Protein AF-0000000076159265 (afdb_homodimer)

Radius of gyration: 22.72 Å; Cα contacts (8 Å, |Δi|>4): 820; chains: 2; bounding box: 78×83×52 Å

Solvent-accessible surface area (backbone atoms only — not comparable to full-atom values): 17331 Å² total; per-residue (Å²): 134,84,81,80,78,80,80,78,78,75,74,75,69,71,69,61,50,42,9,41,39,41,49,12,67,54,35,61,79,67,68,76,58,60,79,39,69,57,27,73,78,16,51,20,64,39,81,76,31,31,78,56,69,85,74,93,74,53,47,40,44,50,53,55,35,73,41,70,37,29,34,28,39,20,19,63,50,68,34,88,92,36,54,22,32,36,38,40,28,36,26,42,73,90,50,94,56,65,80,36,75,36,78,44,76,50,82,63,68,59,55,64,32,68,49,73,48,69,38,63,36,51,65,80,56,73,70,41,66,30,26,44,31,36,35,39,37,30,55,45,82,92,68,74,34,64,59,47,21,26,29,28,25,48,29,32,36,89,135,84,80,79,80,82,81,81,77,78,76,74,70,70,73,62,49,44,10,40,36,43,49,13,68,54,36,60,78,66,70,77,59,60,80,40,69,56,27,72,76,16,52,20,64,39,80,74,33,31,77,56,68,84,75,92,75,53,47,41,43,50,54,53,36,75,41,69,38,28,35,26,39,20,19,63,50,69,35,88,94,36,55,24,33,36,38,39,28,36,25,42,74,91,51,93,56,64,80,37,76,35,78,44,76,50,83,63,67,58,54,63,33,69,48,72,48,68,37,65,36,52,66,80,55,73,70,43,68,29,26,43,32,37,35,40,37,29,54,47,82,93,67,77,34,66,59,46,21,25,29,27,26,47,29,32,37,89

pLDDT: mean 89.3, std 15.43, range [38.41, 98.69]

InterPro domains:
  IPR046530 Copper acquisition factor BIM1-like domain [PF20238] (17-157)

Structure (mmCIF, N/CA/C/O backbone):
data_AF-0000000076159265-model_v1
#
loop_
_entity.id
_entity.type
_entity.pdbx_description
1 polymer 'Copper acquisition factor BIM1-like domain-containing protein'
#
loop_
_atom_site.group_PDB
_atom_site.id
_atom_site.type_symbol
_atom_site.label_atom_id
_atom_site.label_alt_id
_atom_site.label_comp_id
_atom_site.label_asym_id
_atom_site.label_entity_id
_atom_site.label_seq_id
_atom_site.pdbx_PDB_ins_code
_atom_site.Cartn_x
_atom_site.Cartn_y
_atom_site.Cartn_z
_atom_site.occupancy
_atom_site.B_iso_or_equiv
_atom_site.auth_seq_id
_atom_site.auth_comp_id
_atom_site.auth_asym_id
_atom_site.auth_atom_id
_atom_site.pdbx_PDB_model_num
ATOM 1 N N . MET A 1 1 ? 53.125 20.672 34.438 1 41.03 1 MET A N 1
ATOM 2 C CA . MET A 1 1 ? 52.688 19.688 33.469 1 41.03 1 MET A CA 1
ATOM 3 C C . MET A 1 1 ? 51.25 19.922 33.062 1 41.03 1 MET A C 1
ATOM 5 O O . MET A 1 1 ? 50.344 19.922 33.906 1 41.03 1 MET A O 1
ATOM 9 N N . ASN A 1 2 ? 50.969 20.781 32 1 51.59 2 ASN A N 1
ATOM 10 C CA . ASN A 1 2 ? 49.688 21.125 31.406 1 51.59 2 ASN A CA 1
ATOM 11 C C . ASN A 1 2 ? 49.031 19.906 30.766 1 51.59 2 ASN A C 1
ATOM 13 O O . ASN A 1 2 ? 49.594 19.281 29.875 1 51.59 2 ASN A O 1
ATOM 17 N N . PHE A 1 3 ? 48.062 19.234 31.453 1 53.56 3 PHE A N 1
ATOM 18 C CA . PHE A 1 3 ? 47.25 18.109 31 1 53.56 3 PHE A CA 1
ATOM 19 C C . PHE A 1 3 ? 46.344 18.531 29.844 1 53.56 3 PHE A C 1
ATOM 21 O O . PHE A 1 3 ? 45.469 19.391 30.016 1 53.56 3 PHE A O 1
ATOM 28 N N . LEU A 1 4 ? 46.812 18.406 28.609 1 52.91 4 LEU A N 1
ATOM 29 C CA . LEU A 1 4 ? 45.969 18.562 27.406 1 52.91 4 LEU A CA 1
ATOM 30 C C . LEU A 1 4 ? 44.844 17.547 27.406 1 52.91 4 LEU A C 1
ATOM 32 O O . LEU A 1 4 ? 45.094 16.344 27.375 1 52.91 4 LEU A O 1
ATOM 36 N N . GLN A 1 5 ? 43.688 17.859 27.875 1 55.03 5 GLN A N 1
ATOM 37 C CA . GLN A 1 5 ? 42.469 17.047 27.797 1 55.03 5 GLN A CA 1
ATOM 38 C C . GLN A 1 5 ? 42 16.906 26.359 1 55.03 5 GLN A C 1
ATOM 40 O O . GLN A 1 5 ? 41.75 17.906 25.672 1 55.03 5 GLN A O 1
ATOM 45 N N . PHE A 1 6 ? 42.312 15.789 25.672 1 53.88 6 PHE A N 1
ATOM 46 C CA . PHE A 1 6 ? 41.781 15.453 24.359 1 53.88 6 PHE A CA 1
ATOM 47 C C . PHE A 1 6 ? 40.281 15.18 24.438 1 53.88 6 PHE A C 1
ATOM 49 O O . PHE A 1 6 ? 39.844 14.258 25.141 1 53.88 6 PHE A O 1
ATOM 56 N N . VAL A 1 7 ? 39.438 16.125 24.062 1 52.59 7 VAL A N 1
ATOM 57 C CA . VAL A 1 7 ? 38 15.914 23.938 1 52.59 7 VAL A CA 1
ATOM 58 C C . VAL A 1 7 ? 37.719 15.078 22.688 1 52.59 7 VAL A C 1
ATOM 60 O O . VAL A 1 7 ? 38 15.5 21.578 1 52.59 7 VAL A O 1
ATOM 63 N N . VAL A 1 8 ? 37.531 13.758 22.781 1 49.62 8 VAL A N 1
ATOM 64 C CA . VAL A 1 8 ? 37.062 12.906 21.703 1 49.62 8 VAL A CA 1
ATOM 65 C C . VAL A 1 8 ? 35.594 13.211 21.406 1 49.62 8 VAL A C 1
ATOM 67 O O . VAL A 1 8 ? 34.719 13.008 22.266 1 49.62 8 VAL A O 1
ATOM 70 N N . VAL A 1 9 ? 35.312 14.078 20.469 1 46.91 9 VAL A N 1
ATOM 71 C CA . VAL A 1 9 ? 33.969 14.281 19.969 1 46.91 9 VAL A CA 1
ATOM 72 C C . VAL A 1 9 ? 33.531 13.055 19.172 1 46.91 9 VAL A C 1
ATOM 74 O O . VAL A 1 9 ? 34.094 12.781 18.094 1 46.91 9 VAL A O 1
ATOM 77 N N . GLY A 1 10 ? 33.031 11.984 19.781 1 44.28 10 GLY A N 1
ATOM 78 C CA . GLY A 1 10 ? 32.406 10.906 19.047 1 44.28 10 GLY A CA 1
ATOM 79 C C . GLY A 1 10 ? 31.312 11.391 18.094 1 44.28 10 GLY A C 1
ATOM 80 O O . GLY A 1 10 ? 30.312 11.977 18.531 1 44.28 10 GLY A O 1
ATOM 81 N N . SER A 1 11 ? 31.656 11.633 16.875 1 42.41 11 SER A N 1
ATOM 82 C CA . SER A 1 11 ? 30.641 11.906 15.859 1 42.41 11 SER A CA 1
ATOM 83 C C . SER A 1 11 ? 29.578 10.812 15.82 1 42.41 11 SER A C 1
ATOM 85 O O . SER A 1 11 ? 29.891 9.656 15.555 1 42.41 11 SER A O 1
ATOM 87 N N . LEU A 1 12 ? 28.625 10.891 16.641 1 43.09 12 LEU A N 1
ATOM 88 C CA . LEU A 1 12 ? 27.5 9.992 16.406 1 43.09 12 LEU A CA 1
ATOM 89 C C . LEU A 1 12 ? 27.047 10.062 14.961 1 43.09 12 LEU A C 1
ATOM 91 O O . LEU A 1 12 ? 26.375 11.023 14.562 1 43.09 12 LEU A O 1
ATOM 95 N N . VAL A 1 13 ? 27.828 9.438 14.117 1 41.06 13 VAL A N 1
ATOM 96 C CA . VAL A 1 13 ? 27.234 9.242 12.797 1 41.06 13 VAL A CA 1
ATOM 97 C C . VAL A 1 13 ? 25.844 8.648 12.938 1 41.06 13 VAL A C 1
ATOM 99 O O . VAL A 1 13 ? 25.672 7.535 13.445 1 41.06 13 VAL A O 1
ATOM 102 N N . ALA A 1 14 ? 24.891 9.5 13.141 1 44.22 14 ALA A N 1
ATOM 103 C CA . ALA A 1 14 ? 23.531 8.969 12.977 1 44.22 14 ALA A CA 1
ATOM 104 C C . ALA A 1 14 ? 23.422 8.141 11.703 1 44.22 14 ALA A C 1
ATOM 106 O O . ALA A 1 14 ? 23.531 8.664 10.594 1 44.22 14 ALA A O 1
ATOM 107 N N . ALA A 1 15 ? 23.906 6.797 11.719 1 43.62 15 ALA A N 1
ATOM 108 C CA . ALA A 1 15 ? 23.656 5.902 10.594 1 43.62 15 ALA A CA 1
ATOM 109 C C . ALA A 1 15 ? 22.281 6.145 9.984 1 43.62 15 ALA A C 1
ATOM 111 O O . ALA A 1 15 ? 21.266 5.859 10.617 1 43.62 15 ALA A O 1
ATOM 112 N N . CYS A 1 16 ? 22.203 7.18 9.109 1 45.78 16 CYS A N 1
ATOM 113 C CA . CYS A 1 16 ? 21.016 7.43 8.297 1 45.78 16 CYS A CA 1
ATOM 114 C C . CYS A 1 16 ? 20.609 6.18 7.527 1 45.78 16 CYS A C 1
ATOM 116 O O . CYS A 1 16 ? 21.234 5.824 6.531 1 45.78 16 CYS A O 1
ATOM 118 N N . SER A 1 17 ? 20.359 5.113 8.164 1 51.25 17 SER A N 1
ATOM 119 C CA . SER A 1 17 ? 19.875 3.924 7.461 1 51.25 17 SER A CA 1
ATOM 120 C C . SER A 1 17 ? 18.688 4.25 6.566 1 51.25 17 SER A C 1
ATOM 122 O O . SER A 1 17 ? 17.734 4.906 7.004 1 51.25 17 SER A O 1
ATOM 124 N N . ALA A 1 18 ? 18.953 4.34 5.191 1 56.97 18 ALA A N 1
ATOM 125 C CA . ALA A 1 18 ? 17.844 4.4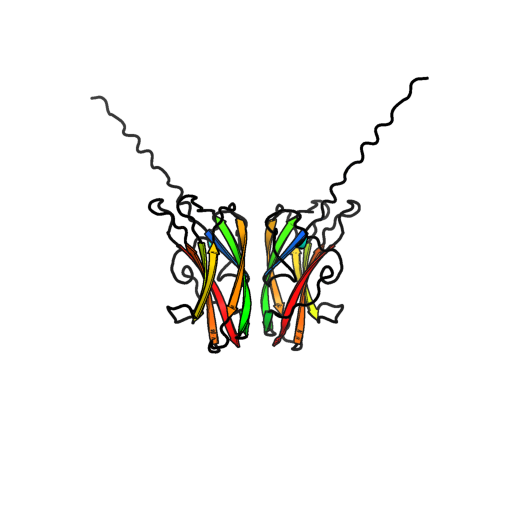34 4.246 1 56.97 18 ALA A CA 1
ATOM 126 C C . ALA A 1 18 ? 16.828 3.326 4.492 1 56.97 18 ALA A C 1
ATOM 128 O O . ALA A 1 18 ? 17.188 2.189 4.793 1 56.97 18 ALA A O 1
ATOM 129 N N . HIS A 1 19 ? 15.453 3.609 4.656 1 89.12 19 HIS A N 1
ATOM 130 C CA . HIS A 1 19 ? 14.484 2.607 5.074 1 89.12 19 HIS A CA 1
ATOM 131 C C . HIS A 1 19 ? 13.352 2.475 4.055 1 89.12 19 HIS A C 1
ATOM 133 O O . HIS A 1 19 ? 12.922 3.471 3.471 1 89.12 19 HIS A O 1
ATOM 139 N N . LEU A 1 20 ? 13.234 1.334 3.652 1 96.5 20 LEU A N 1
ATOM 140 C CA . LEU A 1 20 ? 12.219 0.9 2.691 1 96.5 20 LEU A CA 1
ATOM 141 C C . LEU A 1 20 ? 11.094 0.147 3.391 1 96.5 20 LEU A C 1
ATOM 143 O O . LEU A 1 20 ? 11.344 -0.799 4.141 1 96.5 20 LEU A O 1
ATOM 147 N N . CYS A 1 21 ? 9.875 0.564 3.078 1 98.12 21 CYS A N 1
ATOM 148 C CA . CYS A 1 21 ? 8.719 -0.234 3.449 1 98.12 21 CYS A CA 1
ATOM 149 C C . CYS A 1 21 ? 7.941 -0.674 2.213 1 98.12 21 CYS A C 1
ATOM 151 O O . CYS A 1 21 ? 7.793 0.094 1.26 1 98.12 21 CYS A O 1
ATOM 153 N N . LEU A 1 22 ? 7.496 -1.901 2.227 1 98.62 22 LEU A N 1
ATOM 154 C CA . LEU A 1 22 ? 6.645 -2.441 1.173 1 98.62 22 LEU A CA 1
ATOM 155 C C . LEU A 1 22 ? 5.18 -2.43 1.598 1 98.62 22 LEU A C 1
ATOM 157 O O . LEU A 1 22 ? 4.789 -3.162 2.51 1 98.62 22 LEU A O 1
ATOM 161 N N . LEU A 1 23 ? 4.398 -1.624 0.95 1 98.44 23 LEU A N 1
ATOM 162 C CA . LEU A 1 23 ? 3.02 -1.386 1.368 1 98.44 23 LEU A CA 1
ATOM 163 C C . LEU A 1 23 ? 2.064 -2.34 0.66 1 98.44 23 LEU A C 1
ATOM 165 O O . LEU A 1 23 ? 1.077 -2.787 1.248 1 98.44 23 LEU A O 1
ATOM 169 N N . SER A 1 24 ? 2.291 -2.598 -0.64 1 97.62 24 SER A N 1
ATOM 170 C CA . SER A 1 24 ? 1.422 -3.465 -1.431 1 97.62 24 SER A CA 1
ATOM 171 C C . SER A 1 24 ? 2.229 -4.312 -2.41 1 97.62 24 SER A C 1
ATOM 173 O O . SER A 1 24 ? 2.971 -3.775 -3.236 1 97.62 24 SER A O 1
ATOM 175 N N . PRO A 1 25 ? 2.047 -5.578 -2.451 1 97.31 25 PRO A N 1
ATOM 176 C CA . PRO A 1 25 ? 1.425 -6.289 -1.33 1 97.31 25 PRO A CA 1
ATOM 177 C C . PRO A 1 25 ? 2.162 -6.07 -0.011 1 97.31 25 PRO A C 1
ATOM 179 O O . PRO A 1 25 ? 3.307 -5.609 -0.009 1 97.31 25 PRO A O 1
ATOM 182 N N . PRO A 1 26 ? 1.573 -6.328 1.086 1 96.75 26 PRO A N 1
ATOM 183 C CA . PRO A 1 26 ? 2.166 -5.938 2.367 1 96.75 26 PRO A CA 1
ATOM 184 C C . PRO A 1 26 ? 3.416 -6.746 2.711 1 96.75 26 PRO A C 1
ATOM 186 O O . PRO A 1 26 ? 3.473 -7.949 2.436 1 96.75 26 PRO A O 1
ATOM 189 N N . GLN A 1 27 ? 4.367 -6.09 3.268 1 97.25 27 GLN A N 1
ATOM 190 C CA . GLN A 1 27 ? 5.648 -6.688 3.631 1 97.25 27 GLN A CA 1
ATOM 191 C C . GLN A 1 27 ? 5.469 -7.758 4.703 1 97.25 27 GLN A C 1
ATOM 193 O O . GLN A 1 27 ? 4.48 -7.75 5.441 1 97.25 27 GLN A O 1
ATOM 198 N N . ARG A 1 28 ? 6.508 -8.648 4.758 1 96.19 28 ARG A N 1
ATOM 199 C CA . ARG A 1 28 ? 6.629 -9.539 5.902 1 96.19 28 ARG A CA 1
ATOM 200 C C . ARG A 1 28 ? 6.832 -8.75 7.191 1 96.19 28 ARG A C 1
ATOM 202 O O . ARG A 1 28 ? 7.547 -7.746 7.207 1 96.19 28 ARG A O 1
ATOM 209 N N . GLY A 1 29 ? 6.238 -9.258 8.25 1 92.88 29 GLY A N 1
ATOM 210 C CA . GLY A 1 29 ? 6.383 -8.57 9.531 1 92.88 29 GLY A CA 1
ATOM 211 C C . GLY A 1 29 ? 5.371 -7.457 9.727 1 92.88 29 GLY A C 1
ATOM 212 O O . GLY A 1 29 ? 4.336 -7.426 9.055 1 92.88 29 GLY A O 1
ATOM 213 N N . THR A 1 30 ? 5.668 -6.527 10.617 1 90.56 30 THR A N 1
ATOM 214 C CA . THR A 1 30 ? 4.691 -5.531 11.047 1 90.56 30 THR A CA 1
ATOM 215 C C . THR A 1 30 ? 4.902 -4.215 10.297 1 90.56 30 THR A C 1
ATOM 217 O O . THR A 1 30 ? 5.98 -3.971 9.758 1 90.56 30 THR A O 1
ATOM 220 N N . MET A 1 31 ? 3.842 -3.459 10.203 1 89.38 31 MET A N 1
ATOM 221 C CA . MET A 1 31 ? 3.912 -2.102 9.672 1 89.38 31 MET A CA 1
ATOM 222 C C . MET A 1 31 ? 3.695 -1.072 10.773 1 89.38 31 MET A C 1
ATOM 224 O O . MET A 1 31 ? 3.428 0.097 10.492 1 89.38 31 MET A O 1
ATOM 228 N N . MET A 1 32 ? 3.768 -1.576 11.914 1 88.5 32 MET A N 1
ATOM 229 C CA . MET A 1 32 ? 3.646 -0.674 13.055 1 88.5 32 MET A CA 1
ATOM 230 C C . MET A 1 32 ? 4.738 0.392 13.023 1 88.5 32 MET A C 1
ATOM 232 O O . MET A 1 32 ? 5.906 0.082 12.797 1 88.5 32 MET A O 1
ATOM 236 N N . GLY A 1 33 ? 4.398 1.662 13.188 1 92.19 33 GLY A N 1
ATOM 237 C CA . GLY A 1 33 ? 5.352 2.758 13.266 1 92.19 33 GLY A CA 1
ATOM 238 C C . GLY A 1 33 ? 5.781 3.271 11.898 1 92.19 33 GLY A C 1
ATOM 239 O O . GLY A 1 33 ? 6.676 4.113 11.805 1 92.19 33 GLY A O 1
ATOM 240 N N . ILE A 1 34 ? 5.207 2.818 10.867 1 95.38 34 ILE A N 1
ATOM 241 C CA . ILE A 1 34 ? 5.664 3.064 9.508 1 95.38 34 ILE A CA 1
ATOM 242 C C . ILE A 1 34 ? 5.578 4.555 9.195 1 95.38 34 ILE A C 1
ATOM 244 O O . ILE A 1 34 ? 6.227 5.039 8.266 1 95.38 34 ILE A O 1
ATOM 248 N N . ASN A 1 35 ? 4.828 5.309 9.977 1 97.06 35 ASN A N 1
ATOM 249 C CA . ASN A 1 35 ? 4.617 6.727 9.719 1 97.06 35 ASN A CA 1
ATOM 250 C C . ASN A 1 35 ? 5.773 7.57 10.25 1 97.06 35 ASN A C 1
ATOM 252 O O . ASN A 1 35 ? 5.816 8.781 10.031 1 97.06 35 ASN A O 1
ATOM 256 N N . LYS A 1 36 ? 6.672 6.973 10.922 1 95.75 36 LYS A N 1
ATOM 257 C CA . LYS A 1 36 ? 7.879 7.637 11.398 1 95.75 36 LYS A CA 1
ATOM 258 C C . LYS A 1 36 ? 9.07 7.316 10.5 1 95.75 36 LYS A C 1
ATOM 260 O O . LYS A 1 36 ? 9.375 6.145 10.258 1 95.75 36 LYS A O 1
ATOM 265 N N . ALA A 1 37 ? 9.688 8.375 10.062 1 96.44 37 ALA A N 1
ATOM 266 C CA . ALA A 1 37 ? 10.922 8.141 9.32 1 96.44 37 ALA A CA 1
ATOM 267 C C . ALA A 1 37 ? 11.914 7.332 10.156 1 96.44 37 ALA A C 1
ATOM 269 O O . ALA A 1 37 ? 12.094 7.602 11.344 1 96.44 37 ALA A O 1
ATOM 270 N N . GLY A 1 38 ? 12.5 6.332 9.539 1 95.19 38 GLY A N 1
ATOM 271 C CA . GLY A 1 38 ? 13.469 5.508 10.25 1 95.19 38 GLY A CA 1
ATOM 272 C C . GLY A 1 38 ? 12.828 4.398 11.062 1 95.19 38 GLY A C 1
ATOM 273 O O . GLY A 1 38 ? 13.406 3.934 12.047 1 95.19 38 GLY A O 1
ATOM 274 N N . ALA A 1 39 ? 11.625 4.07 10.703 1 95.06 39 ALA A N 1
ATOM 275 C CA . ALA A 1 39 ? 10.945 2.977 11.391 1 95.06 39 ALA A CA 1
ATOM 276 C C . ALA A 1 39 ? 11.773 1.697 11.344 1 95.06 39 ALA A C 1
ATOM 278 O O . ALA A 1 39 ? 12.359 1.368 10.312 1 95.06 39 ALA A O 1
ATOM 279 N N . ASN A 1 40 ? 11.812 0.894 12.406 1 93.25 40 ASN A N 1
ATOM 280 C CA . ASN A 1 40 ? 12.648 -0.292 12.539 1 93.25 40 ASN A CA 1
ATOM 281 C C . ASN A 1 40 ? 12.32 -1.335 11.477 1 93.25 40 ASN A C 1
ATOM 283 O O . ASN A 1 40 ? 13.219 -1.913 10.859 1 93.25 40 ASN A O 1
ATOM 287 N N . ASP A 1 41 ? 11.109 -1.533 11.234 1 95.25 41 ASP A N 1
ATOM 288 C CA . ASP A 1 41 ? 10.68 -2.604 10.344 1 95.25 41 ASP A CA 1
ATOM 289 C C . ASP A 1 41 ? 10.898 -2.225 8.875 1 95.25 41 ASP A C 1
ATOM 291 O O . ASP A 1 41 ? 10.672 -3.037 7.98 1 95.25 41 ASP A O 1
ATOM 295 N N . CYS A 1 42 ? 11.461 -1.039 8.641 1 96.69 42 CYS A N 1
ATOM 296 C CA . CYS A 1 42 ? 11.727 -0.586 7.285 1 96.69 42 CYS A CA 1
ATOM 297 C C . CYS A 1 42 ? 13.227 -0.542 7.016 1 96.69 42 CYS A C 1
ATOM 299 O O . CYS A 1 42 ? 13.656 -0.263 5.891 1 96.69 42 CYS A O 1
ATOM 301 N N . GLY A 1 43 ? 14.055 -0.787 8.039 1 95.69 43 GLY A N 1
ATOM 302 C CA . GLY A 1 43 ? 15.5 -0.679 7.926 1 95.69 43 GLY A CA 1
ATOM 303 C C . GLY A 1 43 ? 16.203 -2.025 7.91 1 95.69 43 GLY A C 1
ATOM 304 O O . GLY A 1 43 ? 17.188 -2.229 8.625 1 95.69 43 GLY A O 1
ATOM 305 N N . LEU A 1 44 ? 15.695 -2.955 7.117 1 96.75 44 LEU A N 1
ATOM 306 C CA . LEU A 1 44 ? 16.234 -4.312 7.133 1 96.75 44 LEU A CA 1
ATOM 307 C C . LEU A 1 44 ? 17.359 -4.461 6.121 1 96.75 44 LEU A C 1
ATOM 309 O O . LEU A 1 44 ? 17.188 -4.133 4.941 1 96.75 44 LEU A O 1
ATOM 313 N N . THR A 1 45 ? 18.5 -5.145 6.535 1 96.31 45 THR A N 1
ATOM 314 C CA . THR A 1 45 ? 19.672 -5.102 5.672 1 96.31 45 THR A CA 1
ATOM 315 C C . THR A 1 45 ? 20.141 -6.508 5.305 1 96.31 45 THR A C 1
ATOM 317 O O . THR A 1 45 ? 21 -6.684 4.449 1 96.31 45 THR A O 1
ATOM 320 N N . ALA A 1 46 ? 19.516 -7.508 5.867 1 95.12 46 ALA A N 1
ATOM 321 C CA . ALA A 1 46 ? 19.953 -8.867 5.57 1 95.12 46 ALA A CA 1
ATOM 322 C C . ALA A 1 46 ? 19.234 -9.422 4.344 1 95.12 46 ALA A C 1
ATOM 324 O O . ALA A 1 46 ? 18.016 -9.594 4.352 1 95.12 46 ALA A O 1
ATOM 325 N N . SER A 1 47 ? 19.922 -9.75 3.354 1 93.81 47 SER A N 1
ATOM 326 C CA . SER A 1 47 ? 19.359 -10.375 2.162 1 93.81 47 SER A CA 1
ATOM 327 C C . SER A 1 47 ? 18.844 -11.781 2.461 1 93.81 47 SER A C 1
ATOM 329 O O . SER A 1 47 ? 19.438 -12.492 3.279 1 93.81 47 SER A O 1
ATOM 331 N N . PRO A 1 48 ? 17.828 -12.188 1.771 1 95.5 48 PRO A N 1
ATOM 332 C CA . PRO A 1 48 ? 17.047 -11.492 0.738 1 95.5 48 PRO A CA 1
ATOM 333 C C . PRO A 1 48 ? 15.867 -10.719 1.308 1 95.5 48 PRO A C 1
ATOM 335 O O . PRO A 1 48 ? 15.281 -9.883 0.615 1 95.5 48 PRO A O 1
ATOM 338 N N . CYS A 1 49 ? 15.5 -10.906 2.547 1 95.69 49 CYS A N 1
ATOM 339 C CA . CYS A 1 49 ? 14.227 -10.391 3.02 1 95.69 49 CYS A CA 1
ATOM 340 C C . CYS A 1 49 ? 14.375 -9.703 4.371 1 95.69 49 CYS A C 1
ATOM 342 O O . CYS A 1 49 ? 13.438 -9.68 5.172 1 95.69 49 CYS A O 1
ATOM 344 N N . GLY A 1 50 ? 15.57 -9.312 4.664 1 95.06 50 GLY A N 1
ATOM 345 C CA . GLY A 1 50 ? 15.781 -8.594 5.91 1 95.06 50 GLY A CA 1
ATOM 346 C C . GLY A 1 50 ? 15.797 -9.508 7.125 1 95.06 50 GLY A C 1
ATOM 347 O O . GLY A 1 50 ? 15.5 -9.07 8.242 1 95.06 50 GLY A O 1
ATOM 348 N N . GLY A 1 51 ? 16 -10.727 6.922 1 94.69 51 GLY A N 1
ATOM 349 C CA . GLY A 1 51 ? 15.984 -11.688 8.016 1 94.69 51 GLY A CA 1
ATOM 350 C C . GLY A 1 51 ? 14.594 -12.156 8.375 1 94.69 51 GLY A C 1
ATOM 351 O O . GLY A 1 51 ? 14.414 -12.898 9.344 1 94.69 51 GLY A O 1
ATOM 352 N N . ARG A 1 52 ? 13.625 -11.805 7.625 1 95.25 52 ARG A N 1
ATOM 353 C CA . ARG A 1 52 ? 12.25 -12.18 7.922 1 95.25 52 ARG A CA 1
ATOM 354 C C . ARG A 1 52 ? 11.891 -13.516 7.281 1 95.25 52 ARG A C 1
ATOM 356 O O . ARG A 1 52 ? 12.258 -13.773 6.129 1 95.25 52 ARG A O 1
ATOM 363 N N . MET A 1 53 ? 11.172 -14.242 7.992 1 93.19 53 MET A N 1
ATOM 364 C CA . MET A 1 53 ? 10.719 -15.539 7.492 1 93.19 53 MET A CA 1
ATOM 365 C C . MET A 1 53 ? 9.414 -15.391 6.707 1 93.19 53 MET A C 1
ATOM 367 O O . MET A 1 53 ? 8.68 -14.422 6.895 1 93.19 53 MET A O 1
ATOM 371 N N . ALA A 1 54 ? 9.234 -16.391 5.863 1 93 54 ALA A N 1
ATOM 372 C CA . ALA A 1 54 ? 7.984 -16.422 5.109 1 93 54 ALA A CA 1
ATOM 373 C C . ALA A 1 54 ? 6.785 -16.547 6.043 1 93 54 ALA A C 1
ATOM 375 O O . ALA A 1 54 ? 6.855 -17.25 7.059 1 93 54 ALA A O 1
ATOM 376 N N . GLY A 1 55 ? 5.715 -15.812 5.633 1 87.94 55 GLY A N 1
ATOM 377 C CA . GLY A 1 55 ? 4.473 -15.961 6.367 1 87.94 55 GLY A CA 1
ATOM 378 C C . GLY A 1 55 ? 3.592 -17.078 5.832 1 87.94 55 GLY A C 1
ATOM 379 O O . GLY A 1 55 ? 3.996 -17.812 4.934 1 87.94 55 GLY A O 1
ATOM 380 N N . MET A 1 56 ? 2.408 -17.125 6.441 1 82.75 56 MET A N 1
ATOM 381 C CA . MET A 1 56 ? 1.497 -18.219 6.098 1 82.75 56 MET A CA 1
ATOM 382 C C . MET A 1 56 ? 0.408 -17.734 5.145 1 82.75 56 MET A C 1
ATOM 384 O O . MET A 1 56 ? -0.381 -18.531 4.641 1 82.75 56 MET A O 1
ATOM 388 N N . ASN A 1 57 ? 0.388 -16.453 4.84 1 85 57 ASN A N 1
ATOM 389 C CA . ASN A 1 57 ? -0.691 -15.891 4.035 1 85 57 ASN A CA 1
ATOM 390 C C . ASN A 1 57 ? -0.155 -15.156 2.811 1 85 57 ASN A C 1
ATOM 392 O O . ASN A 1 57 ? -0.106 -13.922 2.797 1 85 57 ASN A O 1
ATOM 396 N N . PRO A 1 58 ? 0.169 -15.914 1.805 1 92.75 58 PRO A N 1
ATOM 397 C CA . PRO A 1 58 ? 0.667 -15.258 0.594 1 92.75 58 PRO A CA 1
ATOM 398 C C . PRO A 1 58 ? -0.434 -14.539 -0.183 1 92.75 58 PRO A C 1
ATOM 400 O O . PRO A 1 58 ? -1.612 -14.883 -0.047 1 92.75 58 PRO A O 1
ATOM 403 N N . THR A 1 59 ? -0.06 -13.602 -0.923 1 93.31 59 THR A N 1
ATOM 404 C CA . THR A 1 59 ? -0.954 -13.023 -1.921 1 93.31 59 THR A CA 1
ATOM 405 C C . THR A 1 59 ? -0.949 -13.859 -3.199 1 93.31 59 THR A C 1
ATOM 407 O O . THR A 1 59 ? 0.108 -14.305 -3.652 1 93.31 59 THR A O 1
ATOM 410 N N . TYR A 1 60 ? -2.078 -14.039 -3.822 1 93.62 60 TYR A N 1
ATOM 411 C CA . TYR A 1 60 ? -2.199 -14.875 -5.012 1 93.62 60 TYR A CA 1
ATOM 412 C C . TYR A 1 60 ? -2.227 -14.023 -6.277 1 93.62 60 TYR A C 1
ATOM 414 O O . TYR A 1 60 ? -2.881 -12.984 -6.316 1 93.62 60 TYR A O 1
ATOM 422 N N . PHE A 1 61 ? -1.503 -14.453 -7.238 1 94.38 61 PHE A N 1
ATOM 423 C CA . PHE A 1 61 ? -1.513 -13.836 -8.562 1 94.38 61 PHE A CA 1
ATOM 424 C C . PHE A 1 61 ? -1.569 -14.891 -9.656 1 94.38 61 PHE A C 1
ATOM 426 O O . PHE A 1 61 ? -1.168 -16.047 -9.438 1 94.38 61 PHE A O 1
ATOM 433 N N . LYS A 1 62 ? -2.051 -14.469 -10.758 1 92.81 62 LYS A N 1
ATOM 434 C CA . LYS A 1 62 ? -2.004 -15.32 -11.945 1 92.81 62 LYS A CA 1
ATOM 435 C C . LYS A 1 62 ? -0.747 -15.047 -12.766 1 92.81 62 LYS A C 1
ATOM 437 O O . LYS A 1 62 ? -0.268 -13.914 -12.82 1 92.81 62 LYS A O 1
ATOM 442 N N . THR A 1 63 ? -0.339 -16.156 -13.375 1 94.38 63 THR A N 1
ATOM 443 C CA . THR A 1 63 ? 0.728 -15.93 -14.344 1 94.38 63 THR A CA 1
ATOM 444 C C . THR A 1 63 ? 0.249 -15.031 -15.477 1 94.38 63 THR A C 1
ATOM 446 O O . THR A 1 63 ? -0.9 -15.133 -15.914 1 94.38 63 THR A O 1
ATOM 449 N N . GLY A 1 64 ? 1.139 -14.125 -15.883 1 94 64 GLY A N 1
ATOM 450 C CA . GLY A 1 64 ? 0.812 -13.242 -17 1 94 64 GLY A CA 1
ATOM 451 C C . GLY A 1 64 ? 0.14 -11.953 -16.562 1 94 64 GLY A C 1
ATOM 452 O O . GLY A 1 64 ? -0.117 -11.07 -17.375 1 94 64 GLY A O 1
ATOM 453 N N . GLU A 1 65 ? -0.06 -11.836 -15.289 1 93.06 65 GLU A N 1
ATOM 454 C CA . GLU A 1 65 ? -0.757 -10.641 -14.828 1 93.06 65 GLU A CA 1
ATOM 455 C C . GLU A 1 65 ? 0.229 -9.555 -14.406 1 93.06 65 GLU A C 1
ATOM 457 O O . GLU A 1 65 ? 1.392 -9.844 -14.109 1 93.06 65 GLU A O 1
ATOM 462 N N . ASN A 1 66 ? -0.276 -8.305 -14.375 1 93.12 66 ASN A N 1
ATOM 463 C CA . ASN A 1 66 ? 0.48 -7.191 -13.805 1 93.12 66 ASN A CA 1
ATOM 464 C C . ASN A 1 66 ? 0.196 -7.02 -12.32 1 93.12 66 ASN A C 1
ATOM 466 O O . ASN A 1 66 ? -0.961 -7.051 -11.898 1 93.12 66 ASN A O 1
ATOM 470 N N . VAL A 1 67 ? 1.215 -6.867 -11.656 1 94.25 67 VAL A N 1
ATOM 471 C CA . VAL A 1 67 ? 1.113 -6.629 -10.219 1 94.25 67 VAL A CA 1
ATOM 472 C C . VAL A 1 67 ? 1.551 -5.203 -9.898 1 94.25 67 VAL A C 1
ATOM 474 O O . VAL A 1 67 ? 2.645 -4.781 -10.281 1 94.25 67 VAL A O 1
ATOM 477 N N . THR A 1 68 ? 0.695 -4.477 -9.25 1 95.62 68 THR A N 1
ATOM 478 C CA . THR A 1 68 ? 1.089 -3.164 -8.742 1 95.62 68 THR A CA 1
ATOM 479 C C . THR A 1 68 ? 1.808 -3.293 -7.402 1 95.62 68 THR A C 1
ATOM 481 O O . THR A 1 68 ? 1.283 -3.9 -6.469 1 95.62 68 THR A O 1
ATOM 484 N N . VAL A 1 69 ? 2.977 -2.76 -7.352 1 97.69 69 VAL A N 1
ATOM 485 C CA . VAL A 1 69 ? 3.77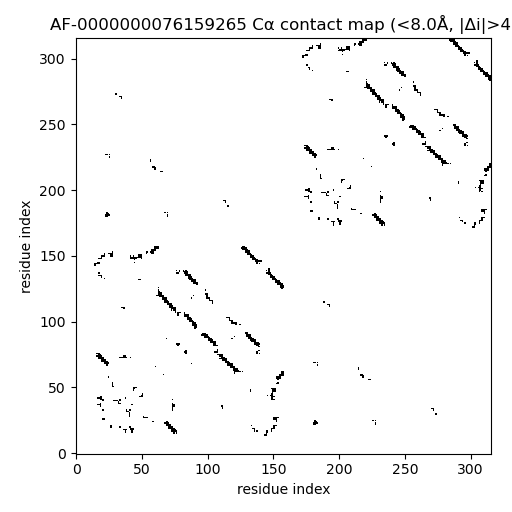9 -2.742 -6.133 1 97.69 69 VAL A CA 1
ATOM 486 C C . VAL A 1 69 ? 3.877 -1.316 -5.598 1 97.69 69 VAL A C 1
ATOM 488 O O . VAL A 1 69 ? 4.195 -0.387 -6.344 1 97.69 69 VAL A O 1
ATOM 491 N N . VAL A 1 70 ? 3.516 -1.131 -4.359 1 98.25 70 VAL A N 1
ATOM 492 C CA . VAL A 1 70 ? 3.531 0.175 -3.707 1 98.25 70 VAL A CA 1
ATOM 493 C C . VAL A 1 70 ? 4.559 0.176 -2.576 1 98.25 70 VAL A C 1
ATOM 495 O O . VAL A 1 70 ? 4.527 -0.691 -1.701 1 98.25 70 VAL A O 1
ATOM 498 N N . ILE A 1 71 ? 5.441 1.119 -2.592 1 98.38 71 ILE A N 1
ATOM 499 C CA . ILE A 1 71 ? 6.516 1.175 -1.605 1 98.38 71 ILE A CA 1
ATOM 500 C C . ILE A 1 71 ? 6.559 2.561 -0.965 1 98.38 71 ILE A C 1
ATOM 502 O O . ILE A 1 71 ? 6.047 3.529 -1.533 1 98.38 71 ILE A O 1
ATOM 506 N N . GLN A 1 72 ? 7.07 2.639 0.231 1 98.31 72 GLN A N 1
ATOM 507 C CA . GLN A 1 72 ? 7.387 3.898 0.896 1 98.31 72 GLN A CA 1
ATOM 508 C C . GLN A 1 72 ? 8.891 4.051 1.107 1 98.31 72 GLN A C 1
ATOM 510 O O . GLN A 1 72 ? 9.539 3.152 1.647 1 98.31 72 GLN A O 1
ATOM 515 N N . LYS A 1 73 ? 9.367 5.152 0.549 1 97.81 73 LYS A N 1
ATOM 516 C CA . LYS A 1 73 ? 10.695 5.582 0.984 1 97.81 73 LYS A CA 1
ATOM 517 C C . LYS A 1 73 ? 10.664 6.109 2.416 1 97.81 73 LYS A C 1
ATOM 519 O O . LYS A 1 73 ? 10.406 7.297 2.639 1 97.81 73 LYS A O 1
ATOM 524 N N . ASN A 1 74 ? 10.852 5.18 3.318 1 97.75 74 ASN A N 1
ATOM 525 C CA . ASN A 1 74 ? 10.617 5.52 4.719 1 97.75 74 ASN A CA 1
ATOM 526 C C . ASN A 1 74 ? 11.648 6.52 5.23 1 97.75 74 ASN A C 1
ATOM 528 O O . ASN A 1 74 ? 11.305 7.449 5.965 1 97.75 74 ASN A O 1
ATOM 532 N N . LEU A 1 75 ? 12.859 6.332 4.906 1 96.75 75 LEU A N 1
ATOM 533 C CA . LEU A 1 75 ? 13.914 7.297 5.199 1 96.75 75 LEU A CA 1
ATOM 534 C C . LEU A 1 75 ? 14.742 7.594 3.953 1 96.75 75 LEU A C 1
ATOM 536 O O . LEU A 1 75 ? 15.25 6.676 3.305 1 96.75 75 LEU A O 1
ATOM 540 N N . ASP A 1 76 ? 14.961 8.812 3.654 1 94.25 76 ASP A N 1
ATOM 541 C CA . ASP A 1 76 ? 15.602 9.266 2.426 1 94.25 76 ASP A CA 1
ATOM 542 C C . ASP A 1 76 ? 17.125 9.109 2.506 1 94.25 76 ASP A C 1
ATOM 544 O O . ASP A 1 76 ? 17.75 9.562 3.465 1 94.25 76 ASP A O 1
ATOM 548 N N . HIS A 1 77 ? 17.625 8.539 1.481 1 93.25 77 HIS A N 1
ATOM 549 C CA . HIS A 1 77 ? 19.078 8.438 1.313 1 93.25 77 HIS A CA 1
ATOM 550 C C . HIS A 1 77 ? 19.5 8.945 -0.06 1 93.25 77 HIS A C 1
ATOM 552 O O . HIS A 1 77 ? 20.562 8.555 -0.566 1 93.25 77 HIS A O 1
ATOM 558 N N . TYR A 1 78 ? 18.75 9.719 -0.578 1 94.62 78 TYR A N 1
ATOM 559 C CA . TYR A 1 78 ? 19 10.25 -1.91 1 94.62 78 TYR A CA 1
ATOM 560 C C . TYR A 1 78 ? 20.297 11.062 -1.933 1 94.62 78 TYR A C 1
ATOM 562 O O . TYR A 1 78 ? 20.578 11.828 -1.006 1 94.62 78 TYR A O 1
ATOM 570 N N . SER A 1 79 ? 21.031 10.805 -2.986 1 92.62 79 SER A N 1
ATOM 571 C CA . SER A 1 79 ? 22.188 11.602 -3.35 1 92.62 79 SER A CA 1
ATOM 572 C C . SER A 1 79 ? 22.141 12.039 -4.809 1 92.62 79 SER A C 1
ATOM 574 O O . SER A 1 79 ? 22.031 11.203 -5.711 1 92.62 79 SER A O 1
ATOM 576 N N . LYS A 1 80 ? 22.25 13.328 -5.02 1 93.75 80 LYS A N 1
ATOM 577 C CA . LYS A 1 80 ? 22.141 13.867 -6.375 1 93.75 80 LYS A CA 1
ATOM 578 C C . LYS A 1 80 ? 23.234 13.305 -7.277 1 93.75 80 LYS A C 1
ATOM 580 O O . LYS A 1 80 ? 22.969 12.883 -8.406 1 93.75 80 LYS A O 1
ATOM 585 N N . PRO A 1 81 ? 24.453 13.234 -6.828 1 94.69 81 PRO A N 1
ATOM 586 C CA . PRO A 1 81 ? 25.516 12.734 -7.699 1 94.69 81 PRO A CA 1
ATOM 587 C C . PRO A 1 81 ? 25.375 11.258 -8.039 1 94.69 81 PRO A C 1
ATOM 589 O O . PRO A 1 81 ? 25.828 10.812 -9.094 1 94.69 81 PRO A O 1
ATOM 592 N N . THR A 1 82 ? 24.781 10.469 -7.168 1 95.31 82 THR A N 1
ATOM 593 C CA . THR A 1 82 ? 24.641 9.023 -7.352 1 95.31 82 THR A CA 1
ATOM 594 C C . THR A 1 82 ? 23.25 8.555 -6.938 1 95.31 82 THR A C 1
ATOM 596 O O . THR A 1 82 ? 23.094 7.852 -5.938 1 95.31 82 THR A O 1
ATOM 599 N N . PRO A 1 83 ? 22.266 8.875 -7.723 1 96.19 83 PRO A N 1
ATOM 600 C CA . PRO A 1 83 ? 20.906 8.5 -7.34 1 96.19 83 PRO A CA 1
ATOM 601 C C . PRO A 1 83 ? 20.719 6.992 -7.195 1 96.19 83 PRO A C 1
ATOM 603 O O . PRO A 1 83 ? 21.234 6.227 -8.016 1 96.19 83 PRO A O 1
ATOM 606 N N . GLY A 1 84 ? 20.078 6.633 -6.133 1 97.19 84 GLY A N 1
ATOM 607 C CA . GLY A 1 84 ? 19.734 5.234 -5.93 1 97.19 84 GLY A CA 1
ATOM 608 C C . GLY A 1 84 ? 18.516 4.797 -6.73 1 97.19 84 GLY A C 1
ATOM 609 O O . GLY A 1 84 ? 18.094 5.496 -7.652 1 97.19 84 GLY A O 1
ATOM 610 N N . ASN A 1 85 ? 18.031 3.607 -6.387 1 98.19 85 ASN A N 1
ATOM 611 C CA . ASN A 1 85 ? 16.844 3.057 -7.031 1 98.19 85 ASN A CA 1
ATOM 612 C C . ASN A 1 85 ? 16.188 1.971 -6.18 1 98.19 85 ASN A C 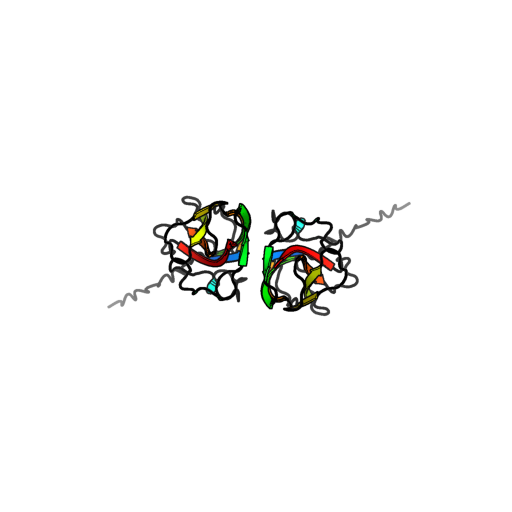1
ATOM 614 O O . ASN A 1 85 ? 16.797 1.485 -5.219 1 98.19 85 ASN A O 1
ATOM 618 N N . PHE A 1 86 ? 14.977 1.667 -6.52 1 98.44 86 PHE A N 1
ATOM 619 C CA . PHE A 1 86 ? 14.25 0.519 -5.988 1 98.44 86 PHE A CA 1
ATOM 620 C C . PHE A 1 86 ? 14.094 -0.563 -7.047 1 98.44 86 PHE A C 1
ATOM 622 O O . PHE A 1 86 ? 13.625 -0.292 -8.156 1 98.44 86 PHE A O 1
ATOM 629 N N . LYS A 1 87 ? 14.484 -1.717 -6.68 1 98.44 87 LYS A N 1
ATOM 630 C CA . LYS A 1 87 ? 14.273 -2.863 -7.559 1 98.44 87 LYS A CA 1
ATOM 631 C C . LYS A 1 87 ? 13.195 -3.791 -7 1 98.44 87 LYS A C 1
ATOM 633 O O . LYS A 1 87 ? 13.211 -4.117 -5.812 1 98.44 87 LYS A O 1
ATOM 638 N N . VAL A 1 88 ? 12.312 -4.129 -7.855 1 98.69 88 VAL A N 1
ATOM 639 C CA . VAL A 1 88 ? 11.281 -5.105 -7.539 1 98.69 88 VAL A CA 1
ATOM 640 C C . VAL A 1 88 ? 11.562 -6.414 -8.273 1 98.69 88 VAL A C 1
ATOM 642 O O . VAL A 1 88 ? 11.625 -6.445 -9.5 1 98.69 88 VAL A O 1
ATOM 645 N N . ASN A 1 89 ? 11.711 -7.469 -7.477 1 98.38 89 ASN A N 1
ATOM 646 C CA . ASN A 1 89 ? 12.078 -8.758 -8.047 1 98.38 89 ASN A CA 1
ATOM 647 C C . ASN A 1 89 ? 11.039 -9.828 -7.727 1 98.38 89 ASN A C 1
ATOM 649 O O . ASN A 1 89 ? 10.594 -9.945 -6.582 1 98.38 89 ASN A O 1
ATOM 653 N N . LEU A 1 90 ? 10.633 -10.508 -8.734 1 98.19 90 LEU A N 1
ATOM 654 C CA . LEU A 1 90 ? 9.93 -11.766 -8.508 1 98.19 90 LEU A CA 1
ATOM 655 C C . LEU A 1 90 ? 10.906 -12.93 -8.43 1 98.19 90 LEU A C 1
ATOM 657 O O . LEU A 1 90 ? 11.68 -13.156 -9.359 1 98.19 90 LEU A O 1
ATOM 661 N N . MET A 1 91 ? 10.797 -13.656 -7.309 1 96.5 91 MET A N 1
ATOM 662 C CA . MET A 1 91 ? 11.742 -14.75 -7.102 1 96.5 91 MET A CA 1
ATOM 663 C C . MET A 1 91 ? 11.039 -15.977 -6.52 1 96.5 91 MET A C 1
ATOM 665 O O . MET A 1 91 ? 10.148 -15.844 -5.68 1 96.5 91 MET A O 1
ATOM 669 N N . MET A 1 92 ? 11.594 -17.125 -6.988 1 92.62 92 MET A N 1
ATOM 670 C CA . MET A 1 92 ? 11.203 -18.312 -6.246 1 92.62 92 MET A CA 1
ATOM 671 C C . MET A 1 92 ? 11.836 -18.328 -4.859 1 92.62 92 MET A C 1
ATOM 673 O O . MET A 1 92 ? 12.992 -17.922 -4.695 1 92.62 92 MET A O 1
ATOM 677 N N . ASP A 1 93 ? 11.055 -18.734 -3.855 1 77.56 93 ASP A N 1
ATOM 678 C CA . ASP A 1 93 ? 11.477 -18.656 -2.459 1 77.56 93 ASP A CA 1
ATOM 679 C C . ASP A 1 93 ? 12.828 -19.328 -2.256 1 77.56 93 ASP A C 1
ATOM 681 O O . ASP A 1 93 ? 13.648 -18.859 -1.458 1 77.56 93 ASP A O 1
ATOM 685 N N . ASN A 1 94 ? 13.188 -20.297 -2.986 1 78.62 94 ASN A N 1
ATOM 686 C CA . ASN A 1 94 ? 14.438 -21.031 -2.822 1 78.62 94 ASN A CA 1
ATOM 687 C C . ASN A 1 94 ? 15.438 -20.688 -3.922 1 78.62 94 ASN A C 1
ATOM 689 O O . ASN A 1 94 ? 16.438 -21.391 -4.094 1 78.62 94 ASN A O 1
ATOM 693 N N . ALA A 1 95 ? 15.156 -19.547 -4.613 1 81.38 95 ALA A N 1
ATOM 694 C CA . ALA A 1 95 ? 16.031 -19.219 -5.738 1 81.38 95 ALA A CA 1
ATOM 695 C C . ALA A 1 95 ? 16.859 -17.969 -5.43 1 81.38 95 ALA A C 1
ATOM 697 O O . ALA A 1 95 ? 16.484 -17.156 -4.582 1 81.38 95 ALA A O 1
ATOM 698 N N . SER A 1 96 ? 17.953 -17.938 -6.168 1 85.62 96 SER A N 1
ATOM 699 C CA . SER A 1 96 ? 18.844 -16.781 -6.012 1 85.62 96 SER A CA 1
ATOM 700 C C . SER A 1 96 ? 18.656 -15.797 -7.156 1 85.62 96 SER A C 1
ATOM 702 O O . SER A 1 96 ? 19.188 -14.68 -7.102 1 85.62 96 SER A O 1
ATOM 704 N N . THR A 1 97 ? 17.938 -16.234 -8.148 1 91.25 97 THR A N 1
ATOM 705 C CA . THR A 1 97 ? 17.781 -15.383 -9.32 1 91.25 97 THR A CA 1
ATOM 706 C C . THR A 1 97 ? 16.328 -14.938 -9.461 1 91.25 97 THR A C 1
ATOM 708 O O . 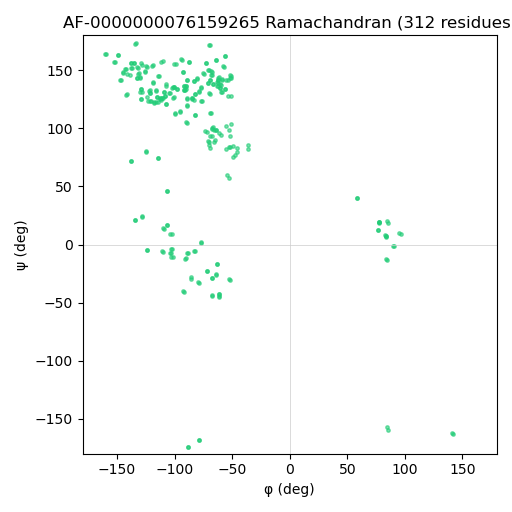THR A 1 97 ? 15.398 -15.727 -9.258 1 91.25 97 THR A O 1
ATOM 711 N N . ALA A 1 98 ? 16.25 -13.758 -9.922 1 94.75 98 ALA A N 1
ATOM 712 C CA . ALA A 1 98 ? 14.914 -13.219 -10.148 1 94.75 98 ALA A CA 1
ATOM 713 C C . ALA A 1 98 ? 14.336 -13.734 -11.469 1 94.75 98 ALA A C 1
ATOM 715 O O . ALA A 1 98 ? 15.055 -13.859 -12.461 1 94.75 98 ALA A O 1
ATOM 716 N N . THR A 1 99 ? 13.055 -13.992 -11.461 1 94.5 99 THR A N 1
ATOM 717 C CA . THR A 1 99 ? 12.289 -14.391 -12.641 1 94.5 99 THR A CA 1
ATOM 718 C C . THR A 1 99 ? 11.812 -13.164 -13.414 1 94.5 99 THR A C 1
ATOM 720 O O . THR A 1 99 ? 11.594 -13.234 -14.625 1 94.5 99 THR A O 1
ATOM 723 N N . ALA A 1 100 ? 11.586 -12.086 -12.82 1 95.81 100 ALA A N 1
ATOM 724 C CA . ALA A 1 100 ? 11.219 -10.789 -13.383 1 95.81 100 ALA A CA 1
ATOM 725 C C . ALA A 1 100 ? 11.695 -9.648 -12.492 1 95.81 100 ALA A C 1
ATOM 727 O O . ALA A 1 100 ? 11.883 -9.828 -11.281 1 95.81 100 ALA A O 1
ATOM 728 N N . THR A 1 101 ? 11.844 -8.453 -13.141 1 97.56 101 THR A N 1
ATOM 729 C CA . THR A 1 101 ? 12.312 -7.293 -12.398 1 97.56 101 THR A CA 1
ATOM 730 C C . THR A 1 101 ? 11.688 -6.012 -12.938 1 97.56 101 THR A C 1
ATOM 732 O O . THR A 1 101 ? 11.477 -5.879 -14.148 1 97.56 101 THR A O 1
ATOM 735 N N . ALA A 1 102 ? 11.352 -5.098 -12.07 1 98.38 102 ALA A N 1
ATOM 736 C CA . ALA A 1 102 ? 11.039 -3.703 -12.367 1 98.38 102 ALA A CA 1
ATOM 737 C C . ALA A 1 102 ? 11.906 -2.756 -11.547 1 98.38 102 ALA A C 1
ATOM 739 O O . ALA A 1 102 ? 12.414 -3.127 -10.484 1 98.38 102 ALA A O 1
ATOM 740 N N . THR A 1 103 ? 12.141 -1.531 -12.062 1 98.31 103 THR A N 1
ATOM 741 C CA . THR A 1 103 ? 13 -0.562 -11.391 1 98.31 103 THR A CA 1
ATOM 742 C C . THR A 1 103 ? 12.297 0.787 -11.266 1 98.31 103 THR A C 1
ATOM 744 O O . THR A 1 103 ? 11.633 1.241 -12.203 1 98.31 103 THR A O 1
ATOM 747 N N . ILE A 1 104 ? 12.367 1.367 -10.086 1 97.62 104 ILE A N 1
ATOM 748 C CA . ILE A 1 104 ? 11.969 2.746 -9.828 1 97.62 104 ILE A CA 1
ATOM 749 C C . ILE A 1 104 ? 13.195 3.584 -9.477 1 97.62 104 ILE A C 1
ATOM 751 O O . ILE A 1 104 ? 13.938 3.246 -8.555 1 97.62 104 ILE A O 1
ATOM 755 N N . MET A 1 105 ? 13.375 4.645 -10.195 1 97.62 105 MET A N 1
ATOM 756 C CA . MET A 1 105 ? 14.484 5.52 -9.836 1 97.62 105 MET A CA 1
ATOM 757 C C . MET A 1 105 ? 14.141 6.367 -8.617 1 97.62 105 MET A C 1
ATOM 759 O O . MET A 1 105 ? 13.023 6.863 -8.5 1 97.62 105 MET A O 1
ATOM 763 N N . ASP A 1 106 ? 15.055 6.469 -7.684 1 97 106 ASP A N 1
ATOM 764 C CA . ASP A 1 106 ? 14.945 7.465 -6.621 1 97 106 ASP A CA 1
ATOM 765 C C . ASP A 1 106 ? 15.125 8.875 -7.172 1 97 106 ASP A C 1
ATOM 767 O O . ASP A 1 106 ? 16.219 9.258 -7.578 1 97 106 ASP A O 1
ATOM 771 N N . MET A 1 107 ? 14.062 9.641 -7.129 1 94.88 107 MET A N 1
ATOM 772 C CA . MET A 1 107 ? 14.094 10.961 -7.758 1 94.88 107 MET A CA 1
ATOM 773 C C . MET A 1 107 ? 14.258 12.055 -6.719 1 94.88 107 MET A C 1
ATOM 775 O O . MET A 1 107 ? 14 13.227 -6.996 1 94.88 107 MET A O 1
ATOM 779 N N . GLY A 1 108 ? 14.523 11.68 -5.512 1 95.69 108 GLY A N 1
ATOM 780 C CA . GLY A 1 108 ? 14.883 12.656 -4.492 1 95.69 108 GLY A CA 1
ATOM 781 C C . GLY A 1 108 ? 13.695 13.109 -3.656 1 95.69 108 GLY A C 1
ATOM 782 O O . GLY A 1 108 ? 13.789 14.086 -2.918 1 95.69 108 GLY A O 1
ATOM 783 N N . GLU A 1 109 ? 12.562 12.445 -3.812 1 96.19 109 GLU A N 1
ATOM 784 C CA . GLU A 1 109 ? 11.43 12.773 -2.945 1 96.19 109 GLU A CA 1
ATOM 785 C C . GLU A 1 109 ? 11.797 12.602 -1.474 1 96.19 109 GLU A C 1
ATOM 787 O O . GLU A 1 109 ? 12.672 11.805 -1.136 1 96.19 109 GLU A O 1
ATOM 792 N N . PRO A 1 110 ? 11.148 13.328 -0.569 1 96.38 110 PRO A N 1
ATOM 793 C CA . PRO A 1 110 ? 11.5 13.25 0.851 1 96.38 110 PRO A CA 1
ATOM 794 C C . PRO A 1 110 ? 11.117 11.914 1.479 1 96.38 110 PRO A C 1
ATOM 796 O O . PRO A 1 110 ? 10.422 11.109 0.849 1 96.38 110 PRO A O 1
ATOM 799 N N . SER A 1 111 ? 11.594 11.75 2.725 1 97.44 111 SER A N 1
ATOM 800 C CA . SER A 1 111 ? 11.164 10.609 3.523 1 97.44 111 SER A CA 1
ATOM 801 C C . SER A 1 111 ? 9.648 10.492 3.564 1 97.44 111 SER A C 1
ATOM 803 O O . SER A 1 111 ? 8.945 11.5 3.506 1 97.44 111 SER A O 1
ATOM 805 N N . LEU A 1 112 ? 9.211 9.203 3.59 1 97.81 112 LEU A N 1
ATOM 806 C CA . LEU A 1 112 ? 7.812 8.805 3.754 1 97.81 112 LEU A CA 1
ATOM 807 C C . LEU A 1 112 ? 7.039 9 2.455 1 97.81 112 LEU A C 1
ATOM 809 O O . LEU A 1 112 ? 5.809 8.906 2.443 1 97.81 112 LEU A O 1
ATOM 813 N N . SER A 1 113 ? 7.773 9.234 1.349 1 97.38 113 SER A N 1
ATOM 814 C CA . SER A 1 113 ? 7.125 9.297 0.043 1 97.38 113 SER A CA 1
ATOM 815 C C . SER A 1 113 ? 6.746 7.906 -0.455 1 97.38 113 SER A C 1
ATOM 817 O O . SER A 1 113 ? 7.48 6.941 -0.233 1 97.38 113 SER A O 1
ATOM 819 N N . ILE A 1 114 ? 5.668 7.914 -1.171 1 97.94 114 ILE A N 1
ATOM 820 C CA . ILE A 1 114 ? 5.164 6.668 -1.738 1 97.94 114 ILE A CA 1
ATOM 821 C C . ILE A 1 114 ? 5.527 6.59 -3.221 1 97.94 114 ILE A C 1
ATOM 823 O O . ILE A 1 114 ? 5.418 7.582 -3.943 1 97.94 114 ILE A O 1
ATOM 827 N N . TYR A 1 115 ? 6 5.449 -3.645 1 97.5 115 TYR A N 1
ATOM 828 C CA . TYR A 1 115 ? 6.246 5.078 -5.035 1 97.5 115 TYR A CA 1
ATOM 829 C C . TYR A 1 115 ? 5.402 3.877 -5.438 1 97.5 115 TYR A C 1
ATOM 831 O O . TYR A 1 115 ? 5 3.08 -4.586 1 97.5 115 TYR A O 1
ATOM 839 N N . SER A 1 116 ? 5.145 3.811 -6.734 1 96.75 116 SER A N 1
ATOM 840 C CA . SER A 1 116 ? 4.488 2.611 -7.246 1 96.75 116 SER A CA 1
ATOM 841 C C . SER A 1 116 ? 5.027 2.23 -8.617 1 96.75 116 SER A C 1
ATOM 843 O O . SER A 1 116 ? 5.551 3.08 -9.344 1 96.75 116 SER A O 1
ATOM 845 N N . THR A 1 117 ? 4.988 1.044 -8.898 1 96.69 117 THR A N 1
ATOM 846 C CA . THR A 1 117 ? 5.324 0.502 -10.211 1 96.69 117 THR A CA 1
ATOM 847 C C . THR A 1 117 ? 4.512 -0.758 -10.5 1 96.69 117 THR A C 1
ATOM 849 O O . THR A 1 117 ? 3.854 -1.297 -9.609 1 96.69 117 THR A O 1
ATOM 852 N N . SER A 1 118 ? 4.504 -1.098 -11.773 1 95.25 118 SER A N 1
ATOM 853 C CA . SER A 1 118 ? 3.92 -2.375 -12.18 1 95.25 118 SER A CA 1
ATOM 854 C C . SER A 1 118 ? 5 -3.365 -12.594 1 95.25 118 SER A C 1
ATOM 856 O O . SER A 1 118 ? 5.977 -2.99 -13.25 1 95.25 118 SER A O 1
ATOM 858 N N . MET A 1 119 ? 4.797 -4.562 -12.125 1 96.69 119 MET A N 1
ATOM 859 C CA . MET A 1 119 ? 5.641 -5.652 -12.602 1 96.69 119 MET A CA 1
ATOM 860 C C . MET A 1 119 ? 4.801 -6.75 -13.242 1 96.69 119 MET A C 1
ATOM 862 O O . MET A 1 119 ? 3.83 -7.223 -12.648 1 96.69 119 MET A O 1
ATOM 866 N N . MET A 1 120 ? 5.227 -7.164 -14.367 1 96.12 120 MET A N 1
ATOM 867 C CA . MET A 1 120 ? 4.543 -8.258 -15.047 1 96.12 120 MET A CA 1
ATOM 868 C C . MET A 1 120 ? 5.039 -9.609 -14.547 1 96.12 120 MET A C 1
ATOM 870 O O . MET A 1 120 ? 6.238 -9.883 -14.578 1 96.12 120 MET A O 1
ATOM 874 N N . ILE A 1 121 ? 4.07 -10.414 -14.117 1 96.44 121 ILE A N 1
ATOM 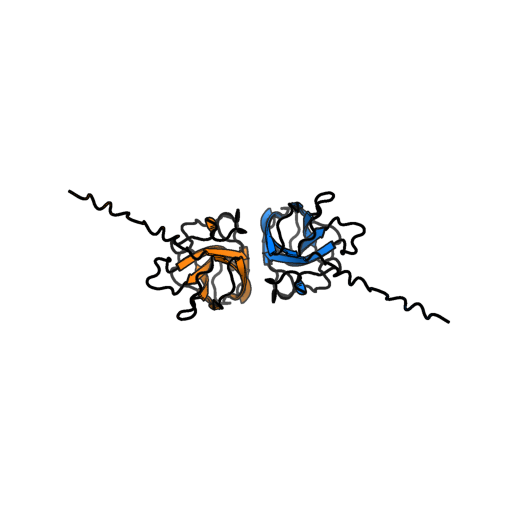875 C CA . ILE A 1 121 ? 4.406 -11.805 -13.852 1 96.44 121 ILE A CA 1
ATOM 876 C C . ILE A 1 121 ? 4.523 -12.562 -15.172 1 96.44 121 ILE A C 1
ATOM 878 O O . ILE A 1 121 ? 3.578 -12.594 -15.961 1 96.44 121 ILE A O 1
ATOM 882 N N . PRO A 1 122 ? 5.684 -13.164 -15.375 1 97 122 PRO A N 1
ATOM 883 C CA . PRO A 1 122 ? 5.828 -13.867 -16.656 1 97 122 PRO A CA 1
ATOM 884 C C . PRO A 1 122 ? 4.777 -14.953 -16.859 1 97 122 PRO A C 1
ATOM 886 O O . PRO A 1 122 ? 4.441 -15.68 -15.914 1 97 122 PRO A O 1
ATOM 889 N N . GLN A 1 123 ? 4.309 -15.07 -18.094 1 96.25 123 GLN A N 1
ATOM 890 C CA . GLN A 1 123 ? 3.371 -16.125 -18.438 1 96.25 123 GLN A CA 1
ATOM 891 C C . GLN A 1 123 ? 4.012 -17.5 -18.266 1 96.25 123 GLN A C 1
ATOM 893 O O . GLN A 1 123 ? 3.32 -18.484 -17.969 1 96.25 123 GLN A O 1
ATOM 898 N N . THR A 1 124 ? 5.285 -17.578 -18.375 1 95.56 124 THR A N 1
ATOM 899 C CA . THR A 1 124 ? 6.023 -18.828 -18.375 1 95.56 124 THR A CA 1
ATOM 900 C C . THR A 1 124 ? 6.395 -19.25 -16.953 1 95.56 124 THR A C 1
ATOM 902 O O . THR A 1 124 ? 6.953 -20.328 -16.734 1 95.56 124 THR A O 1
ATOM 905 N N . ALA A 1 125 ? 6.133 -18.344 -15.977 1 95.44 125 ALA A N 1
ATOM 906 C CA . ALA A 1 125 ? 6.473 -18.703 -14.602 1 95.44 125 ALA A CA 1
ATOM 907 C C . ALA A 1 125 ? 5.711 -19.938 -14.148 1 95.44 125 ALA A C 1
ATOM 909 O O . ALA A 1 125 ? 4.531 -20.109 -14.469 1 95.44 125 ALA A O 1
ATOM 910 N N . SER A 1 126 ? 6.395 -20.844 -13.445 1 94.25 126 SER A N 1
ATOM 911 C CA . SER A 1 126 ? 5.727 -22.016 -12.898 1 94.25 126 SER A CA 1
ATOM 912 C C . SER A 1 126 ? 4.809 -21.641 -11.742 1 94.25 126 SER A C 1
ATOM 914 O O . SER A 1 126 ? 5.074 -20.672 -11.023 1 94.25 126 SER A O 1
ATOM 916 N N . LYS A 1 127 ? 3.809 -22.406 -11.633 1 94.69 127 LYS A N 1
ATOM 917 C CA . LYS A 1 127 ? 2.949 -22.234 -10.461 1 94.69 127 LYS A CA 1
ATOM 918 C C . LYS A 1 127 ? 3.678 -22.641 -9.18 1 94.69 127 LYS A C 1
ATOM 920 O O . LYS A 1 127 ? 4.531 -23.531 -9.195 1 94.69 127 LYS A O 1
ATOM 925 N N . GLY A 1 128 ? 3.352 -21.906 -8.102 1 94.81 128 GLY A N 1
ATOM 926 C CA . GLY A 1 128 ? 3.965 -22.266 -6.832 1 94.81 128 GLY A CA 1
ATOM 927 C C . GLY A 1 128 ? 4.332 -21.047 -5.996 1 94.81 128 GLY A C 1
ATOM 928 O O . GLY A 1 128 ? 3.775 -19.969 -6.18 1 94.81 128 GLY A O 1
ATOM 929 N N . LYS A 1 129 ? 5.191 -21.359 -5.051 1 95.38 129 LYS A N 1
ATOM 930 C CA . LYS A 1 129 ? 5.551 -20.359 -4.059 1 95.38 129 LYS A CA 1
ATOM 931 C C . LYS A 1 129 ? 6.641 -19.422 -4.59 1 95.38 129 LYS A C 1
ATOM 933 O O . LYS A 1 129 ? 7.672 -19.891 -5.086 1 95.38 129 LYS A O 1
ATOM 938 N N . TYR A 1 130 ? 6.383 -18.125 -4.465 1 96.81 130 TYR A N 1
ATOM 939 C CA . TYR A 1 130 ? 7.324 -17.062 -4.82 1 96.81 130 TYR A CA 1
ATOM 940 C C . TYR A 1 130 ? 7.395 -16.016 -3.723 1 96.81 130 TYR A C 1
ATOM 942 O O . TYR A 1 130 ? 6.66 -16.078 -2.734 1 96.81 130 TYR A O 1
ATOM 950 N N . MET A 1 131 ? 8.273 -15.125 -3.875 1 97.5 131 MET A N 1
ATOM 951 C CA . MET A 1 131 ? 8.297 -13.867 -3.133 1 97.5 131 MET A CA 1
ATOM 952 C C . MET A 1 131 ? 8.5 -12.688 -4.07 1 97.5 131 MET A C 1
ATOM 954 O O . MET A 1 131 ? 9.125 -12.82 -5.121 1 97.5 131 MET A O 1
ATOM 958 N N . ILE A 1 132 ? 7.922 -11.594 -3.74 1 97.62 132 ILE A N 1
ATOM 959 C CA . ILE A 1 132 ? 8.336 -10.305 -4.289 1 97.62 132 ILE A CA 1
ATOM 960 C C . ILE A 1 132 ? 9.305 -9.625 -3.328 1 97.62 132 ILE A C 1
ATOM 962 O O . ILE A 1 132 ? 8.961 -9.344 -2.178 1 97.62 132 ILE A O 1
ATOM 966 N N . GLN A 1 133 ? 10.492 -9.492 -3.805 1 97.88 133 GLN A N 1
ATOM 967 C CA . GLN A 1 133 ? 11.539 -8.773 -3.082 1 97.88 133 GLN A CA 1
ATOM 968 C C . GLN A 1 133 ? 11.664 -7.34 -3.59 1 97.88 133 GLN A C 1
ATOM 970 O O . GLN A 1 133 ? 11.68 -7.102 -4.801 1 97.88 133 GLN A O 1
ATOM 975 N N . VAL A 1 134 ? 11.742 -6.418 -2.678 1 98.44 134 VAL A N 1
ATOM 976 C CA . VAL A 1 134 ? 12.086 -5.047 -3.043 1 98.44 134 VAL A CA 1
ATOM 977 C C . VAL A 1 134 ? 13.406 -4.656 -2.393 1 98.44 134 VAL A C 1
ATOM 979 O O . VAL A 1 134 ? 13.633 -4.922 -1.209 1 98.44 134 VAL A O 1
ATOM 982 N N . VAL A 1 135 ? 14.258 -4.094 -3.168 1 97.81 135 VAL A N 1
ATOM 983 C CA . VAL A 1 135 ? 15.578 -3.662 -2.723 1 97.81 135 VAL A CA 1
ATOM 984 C C . VAL A 1 135 ? 15.734 -2.16 -2.949 1 97.81 135 VAL A C 1
ATOM 986 O O . VAL A 1 135 ? 15.523 -1.669 -4.062 1 97.81 135 VAL A O 1
ATOM 989 N N . TYR A 1 136 ? 16.016 -1.496 -1.932 1 98.19 136 TYR A N 1
ATOM 990 C CA . TYR A 1 136 ? 16.484 -0.122 -2.078 1 98.19 136 TYR A CA 1
ATOM 991 C C . TYR A 1 136 ? 18 -0.071 -2.211 1 98.19 136 TYR A C 1
ATOM 993 O O . TYR A 1 136 ? 18.719 -0.282 -1.234 1 98.19 136 TYR A O 1
ATOM 1001 N N . ASN A 1 137 ? 18.453 0.155 -3.367 1 97.44 137 ASN A N 1
ATOM 1002 C CA . ASN A 1 137 ? 19.859 0.467 -3.602 1 97.44 137 ASN A CA 1
ATOM 1003 C C . ASN A 1 137 ? 20.156 1.94 -3.34 1 97.44 137 ASN A C 1
ATOM 1005 O O . ASN A 1 137 ? 19.75 2.809 -4.113 1 97.44 137 ASN A O 1
ATOM 1009 N N . THR A 1 138 ? 20.891 2.234 -2.316 1 96.06 138 THR A N 1
ATOM 1010 C CA . THR A 1 138 ? 21.062 3.623 -1.896 1 96.06 138 THR A CA 1
ATOM 1011 C C . THR A 1 138 ? 22.078 4.34 -2.777 1 96.06 138 THR A C 1
ATOM 1013 O O . THR A 1 138 ? 21.984 5.555 -2.975 1 96.06 138 THR A O 1
ATOM 1016 N N . MET A 1 139 ? 23.062 3.666 -3.252 1 94.69 139 MET A N 1
ATOM 1017 C CA . MET A 1 139 ? 24.141 4.191 -4.094 1 94.69 139 MET A CA 1
ATOM 1018 C C . MET A 1 139 ? 24.891 5.316 -3.387 1 94.69 139 MET A C 1
ATOM 1020 O O . MET A 1 139 ? 25.141 6.367 -3.98 1 94.69 139 MET A O 1
ATOM 1024 N N . ASN A 1 140 ? 25.109 5.164 -2.135 1 89.88 140 ASN A N 1
ATOM 1025 C CA . ASN A 1 140 ? 25.828 6.121 -1.296 1 89.88 140 ASN A CA 1
ATOM 1026 C C . ASN A 1 140 ? 27.141 5.539 -0.77 1 89.88 140 ASN A C 1
ATOM 1028 O O . ASN A 1 140 ? 27.281 5.301 0.431 1 89.88 140 ASN A O 1
ATOM 1032 N N . PRO A 1 141 ? 28.062 5.477 -1.692 1 82.31 141 PRO A N 1
ATOM 1033 C CA . PRO A 1 141 ? 29.328 4.918 -1.216 1 82.31 141 PRO A CA 1
ATOM 1034 C C . PRO A 1 141 ? 30.016 5.812 -0.189 1 82.31 141 PRO A C 1
ATOM 1036 O O . PRO A 1 141 ? 29.922 7.039 -0.267 1 82.31 141 PRO A O 1
ATOM 1039 N N . ASP A 1 142 ? 30.562 5.23 0.848 1 81.25 142 ASP A N 1
ATOM 1040 C CA . ASP A 1 142 ? 31.469 5.867 1.796 1 81.25 142 ASP A CA 1
ATOM 1041 C C . ASP A 1 142 ? 30.703 6.75 2.781 1 81.25 142 ASP A C 1
ATOM 1043 O O . ASP A 1 142 ? 31.25 7.719 3.311 1 81.25 142 ASP A O 1
ATOM 1047 N N . THR A 1 143 ? 29.438 6.562 2.922 1 84.12 143 THR A N 1
ATOM 1048 C CA . THR A 1 143 ? 28.656 7.363 3.855 1 84.12 143 THR A CA 1
ATOM 1049 C C . THR A 1 143 ? 28.344 6.57 5.121 1 84.12 143 THR A C 1
ATOM 1051 O O . THR A 1 143 ? 27.828 7.121 6.094 1 84.12 143 THR A O 1
ATOM 1054 N N . GLY A 1 144 ? 28.688 5.297 5.109 1 87.31 144 GLY A N 1
ATOM 1055 C CA . GLY A 1 144 ? 28.312 4.457 6.238 1 87.31 144 GLY A CA 1
ATOM 1056 C C . GLY A 1 144 ? 26.906 3.924 6.152 1 87.31 144 GLY A C 1
ATOM 1057 O O . GLY A 1 144 ? 26.516 3.055 6.934 1 87.31 144 GLY A O 1
ATOM 1058 N N . VAL A 1 145 ? 26.156 4.469 5.242 1 87.31 145 VAL A N 1
ATOM 1059 C CA . VAL A 1 145 ? 24.812 3.955 4.996 1 87.31 145 VAL A CA 1
ATOM 1060 C C . VAL A 1 145 ? 24.906 2.578 4.344 1 87.31 145 VAL A C 1
ATOM 1062 O O . VAL A 1 145 ? 25.688 2.369 3.416 1 87.31 145 VAL A O 1
ATOM 1065 N N . PRO A 1 146 ? 24.125 1.681 4.984 1 92.38 146 PRO A N 1
ATOM 1066 C CA . PRO A 1 146 ? 24.109 0.396 4.285 1 92.38 146 PRO A CA 1
ATOM 1067 C C . PRO A 1 146 ? 23.766 0.542 2.799 1 92.38 146 PRO A C 1
ATOM 1069 O O . PRO A 1 146 ? 22.938 1.37 2.428 1 92.38 146 PRO A O 1
ATOM 1072 N N . PRO A 1 147 ? 24.391 -0.263 1.995 1 94.62 147 PRO A N 1
ATOM 1073 C CA . PRO A 1 147 ? 24.203 -0.095 0.552 1 94.62 147 PRO A CA 1
ATOM 1074 C C . PRO A 1 147 ? 22.828 -0.53 0.078 1 94.62 147 PRO A C 1
ATOM 1076 O O . PRO A 1 147 ? 22.359 -0.092 -0.979 1 94.62 147 PRO A O 1
ATOM 1079 N N . GLN A 1 148 ? 22.203 -1.439 0.95 1 96.5 148 GLN A N 1
ATOM 1080 C CA . GLN A 1 148 ? 20.922 -1.975 0.522 1 96.5 148 GLN A CA 1
ATOM 1081 C C . GLN A 1 148 ? 19.984 -2.193 1.714 1 96.5 148 GLN A C 1
ATOM 1083 O O . GLN A 1 148 ? 20.438 -2.555 2.803 1 96.5 148 GLN A O 1
ATOM 1088 N N . PHE A 1 149 ? 18.766 -2.037 1.467 1 97.25 149 PHE A N 1
ATOM 1089 C CA . PHE A 1 149 ? 17.672 -2.414 2.369 1 97.25 149 PHE A CA 1
ATOM 1090 C C . PHE A 1 149 ? 16.688 -3.326 1.668 1 97.25 149 PHE A C 1
ATOM 1092 O O . PHE A 1 149 ? 16.453 -3.195 0.463 1 97.25 149 PHE A O 1
ATOM 1099 N N . TYR A 1 150 ? 16.062 -4.223 2.467 1 97 150 TYR A N 1
ATOM 1100 C CA . TYR A 1 150 ? 15.258 -5.273 1.849 1 97 150 TYR A CA 1
ATOM 1101 C C . TYR A 1 150 ? 13.875 -5.352 2.486 1 97 150 TYR A C 1
ATOM 1103 O O . TYR A 1 150 ? 13.742 -5.211 3.703 1 97 150 TYR A O 1
ATOM 1111 N N . GLN A 1 151 ? 12.906 -5.641 1.68 1 97.38 151 GLN A N 1
ATOM 1112 C CA . GLN A 1 151 ? 11.578 -6.098 2.08 1 97.38 151 GLN A CA 1
ATOM 1113 C C . GLN A 1 151 ? 11.086 -7.223 1.174 1 97.38 151 GLN A C 1
ATOM 1115 O O . GLN A 1 151 ? 11.422 -7.262 -0.012 1 97.38 151 GLN A O 1
ATOM 1120 N N . CYS A 1 152 ? 10.242 -8.07 1.761 1 97.06 152 CYS A N 1
ATOM 1121 C CA . CYS A 1 152 ? 9.633 -9.133 0.97 1 97.06 152 CYS A CA 1
ATOM 1122 C C . CYS A 1 152 ? 8.156 -9.289 1.309 1 97.06 152 CYS A C 1
ATOM 1124 O O . CYS A 1 152 ? 7.723 -8.914 2.398 1 97.06 152 CYS A O 1
ATOM 1126 N N . THR A 1 153 ? 7.457 -9.812 0.421 1 97.25 153 THR A N 1
ATOM 1127 C CA . THR A 1 153 ? 6.121 -10.359 0.622 1 97.25 153 THR A CA 1
ATOM 1128 C C . THR A 1 153 ? 6.004 -11.742 -0.019 1 97.25 153 THR A C 1
ATOM 1130 O O . THR A 1 153 ? 6.703 -12.039 -0.988 1 97.25 153 THR A O 1
ATOM 1133 N N . ASP A 1 154 ? 5.141 -12.555 0.497 1 96.44 154 ASP A N 1
ATOM 1134 C CA . ASP A 1 154 ? 4.949 -13.914 -0.003 1 96.44 154 ASP A CA 1
ATOM 1135 C C . ASP A 1 154 ? 3.85 -13.953 -1.062 1 96.44 154 ASP A C 1
ATOM 1137 O O . ASP A 1 154 ? 2.785 -13.359 -0.886 1 96.44 154 ASP A O 1
ATOM 1141 N N . VAL A 1 155 ? 4.164 -14.68 -2.078 1 96.06 155 VAL A N 1
ATOM 1142 C CA . VAL A 1 155 ? 3.26 -14.75 -3.223 1 96.06 155 VAL A CA 1
ATOM 1143 C C . VAL A 1 155 ? 3.064 -16.203 -3.643 1 96.06 155 VAL A C 1
ATOM 1145 O O . VAL A 1 155 ? 4 -17 -3.584 1 96.06 155 VAL A O 1
ATOM 1148 N N . MET A 1 156 ? 1.89 -16.469 -4.043 1 94.94 156 MET A N 1
ATOM 1149 C CA . MET A 1 156 ? 1.571 -17.75 -4.68 1 94.94 156 MET A CA 1
ATOM 1150 C C . MET A 1 156 ? 1.086 -17.531 -6.109 1 94.94 156 MET A C 1
ATOM 1152 O O . MET A 1 156 ? 0.124 -16.797 -6.34 1 94.94 156 MET A O 1
ATOM 1156 N N . LEU A 1 157 ? 1.756 -18.125 -7.023 1 94.69 157 LEU A N 1
ATOM 1157 C CA . LEU A 1 157 ? 1.312 -18.062 -8.414 1 94.69 157 LEU A CA 1
ATOM 1158 C C . LEU A 1 157 ? 0.404 -19.234 -8.75 1 94.69 157 LEU A C 1
ATOM 1160 O O . LEU A 1 157 ? 0.715 -20.375 -8.414 1 94.69 157 LEU A O 1
ATOM 1164 N N . HIS A 1 158 ? -0.725 -18.906 -9.414 1 89.75 158 HIS A N 1
ATOM 1165 C CA . HIS A 1 158 ? -1.661 -19.969 -9.781 1 89.75 158 HIS A CA 1
ATOM 1166 C C . HIS A 1 158 ? -2.016 -19.891 -11.266 1 89.75 158 HIS A C 1
ATOM 1168 O O . HIS A 1 158 ? -1.855 -18.844 -11.891 1 89.75 158 HIS A O 1
ATOM 1174 N N . MET B 1 1 ? -22.734 62.344 -1.1 1 42.31 1 MET B N 1
ATOM 1175 C CA . MET B 1 1 ? -23.188 60.969 -1.136 1 42.31 1 MET B CA 1
ATOM 1176 C C . MET B 1 1 ? -22.016 60 -1.016 1 42.31 1 MET B C 1
ATOM 1178 O O . MET B 1 1 ? -21.125 60 -1.856 1 42.31 1 MET B O 1
ATOM 1182 N N . ASN B 1 2 ? -21.578 59.656 0.228 1 52.22 2 ASN B N 1
ATOM 1183 C CA . ASN B 1 2 ? -20.5 58.719 0.598 1 52.22 2 ASN B CA 1
ATOM 1184 C C . ASN B 1 2 ? -20.828 57.312 0.174 1 52.22 2 ASN B C 1
ATOM 1186 O O . ASN B 1 2 ? -21.828 56.719 0.608 1 52.22 2 ASN B O 1
ATOM 1190 N N . PHE B 1 3 ? -20.312 56.812 -0.981 1 53.41 3 PHE B N 1
ATOM 1191 C CA . PHE B 1 3 ? -20.406 55.469 -1.508 1 53.41 3 PHE B CA 1
ATOM 1192 C C . PHE B 1 3 ? -19.672 54.469 -0.609 1 53.41 3 PHE B C 1
ATOM 1194 O O . PHE B 1 3 ? -18.453 54.531 -0.484 1 53.41 3 PHE B O 1
ATOM 1201 N N . LEU B 1 4 ? -20.359 53.938 0.373 1 53.72 4 LEU B N 1
ATOM 1202 C CA . LEU B 1 4 ? -19.844 52.812 1.146 1 53.72 4 LEU B CA 1
ATOM 1203 C C . LEU B 1 4 ? -19.625 51.594 0.255 1 53.72 4 LEU B C 1
ATOM 1205 O O . LEU B 1 4 ? -20.562 51.094 -0.34 1 53.72 4 LEU B O 1
ATOM 1209 N N . GLN B 1 5 ? -18.422 51.344 -0.242 1 54.94 5 GLN B N 1
ATOM 1210 C CA . GLN B 1 5 ? -18.031 50.156 -0.991 1 54.94 5 GLN B CA 1
ATOM 1211 C C . GLN B 1 5 ? -18.047 48.938 -0.102 1 54.94 5 GLN B C 1
ATOM 1213 O O . GLN B 1 5 ? -17.406 48.906 0.952 1 54.94 5 GLN B O 1
ATOM 1218 N N . PHE B 1 6 ? -19.094 48.094 -0.145 1 52.03 6 PHE B N 1
ATOM 1219 C CA . PHE B 1 6 ? -19.141 46.812 0.529 1 52.03 6 PHE B CA 1
ATOM 1220 C C . PHE B 1 6 ? -18.141 45.844 -0.086 1 52.03 6 PHE B C 1
ATOM 1222 O O . PHE B 1 6 ? -18.234 45.5 -1.272 1 52.03 6 PHE B O 1
ATOM 1229 N N . VAL B 1 7 ? -16.969 45.656 0.525 1 51.59 7 VAL B N 1
ATOM 1230 C CA . VAL B 1 7 ? -16.016 44.625 0.115 1 51.59 7 VAL B CA 1
ATOM 1231 C C . VAL B 1 7 ? -16.547 43.25 0.507 1 51.59 7 VAL B C 1
ATOM 1233 O O . VAL B 1 7 ? -16.734 42.938 1.692 1 51.59 7 VAL B O 1
ATOM 1236 N N . VAL B 1 8 ? -17.203 42.469 -0.385 1 47.59 8 VAL B N 1
ATOM 1237 C CA . VAL B 1 8 ? -17.547 41.062 -0.175 1 47.59 8 VAL B CA 1
ATOM 1238 C C . VAL B 1 8 ? -16.281 40.219 -0.141 1 47.59 8 VAL B C 1
ATOM 1240 O O . VAL B 1 8 ? -15.578 40.094 -1.142 1 47.59 8 VAL B O 1
ATOM 1243 N N . VAL B 1 9 ? -15.734 39.969 1.009 1 45.09 9 VAL B N 1
ATOM 1244 C CA . VAL B 1 9 ? -14.672 39 1.166 1 45.09 9 VAL B CA 1
ATOM 1245 C C . VAL B 1 9 ? -15.242 37.594 0.962 1 45.09 9 VAL B C 1
ATOM 1247 O O . VAL B 1 9 ? -16.047 37.125 1.77 1 45.09 9 VAL B O 1
ATOM 1250 N N . GLY B 1 10 ? -15.344 37.062 -0.269 1 42.53 10 GLY B N 1
ATOM 1251 C CA . GLY B 1 10 ? -15.648 35.656 -0.486 1 42.53 10 GLY B CA 1
ATOM 1252 C C . GLY B 1 10 ? -14.719 34.75 0.268 1 42.53 10 GLY B C 1
ATOM 1253 O O . GLY B 1 10 ? -13.508 34.75 0.056 1 42.53 10 GLY B O 1
ATOM 1254 N N . SER B 1 11 ? -15.148 34.281 1.39 1 42.16 11 SER B N 1
ATOM 1255 C CA . SER B 1 11 ? -14.43 33.219 2.104 1 42.16 11 SER B CA 1
ATOM 1256 C C . SER B 1 11 ? -14.211 32 1.217 1 42.16 11 SER B C 1
ATOM 1258 O O . SER B 1 11 ? -15.172 31.375 0.776 1 42.16 11 SER B O 1
ATOM 1260 N N . LEU B 1 12 ? -13.219 32 0.405 1 42.44 12 LEU B N 1
ATOM 1261 C CA . LEU B 1 12 ? -12.867 30.734 -0.225 1 42.44 12 LEU B CA 1
ATOM 1262 C C . LEU B 1 12 ? -12.797 29.625 0.809 1 42.44 12 LEU B C 1
ATOM 1264 O O . LEU B 1 12 ? -11.82 29.531 1.561 1 42.44 12 LEU B O 1
ATOM 1268 N N . VAL B 1 13 ? -13.953 29.156 1.207 1 38.41 13 VAL B N 1
ATOM 1269 C CA . VAL B 1 13 ? -13.898 27.906 1.941 1 38.41 13 VAL B CA 1
ATOM 1270 C C . VAL B 1 13 ? -13.094 26.875 1.149 1 38.41 13 VAL B C 1
ATOM 1272 O O . VAL B 1 13 ? -13.469 26.516 0.034 1 38.41 13 VAL B O 1
ATOM 1275 N N . ALA B 1 14 ? -11.828 26.938 1.298 1 42.75 14 ALA B N 1
ATOM 1276 C CA . ALA B 1 14 ? -11.094 25.781 0.791 1 42.75 14 ALA B CA 1
ATOM 1277 C C . ALA B 1 14 ? -11.758 24.484 1.234 1 42.75 14 ALA B C 1
ATOM 1279 O O . ALA B 1 14 ? -11.82 24.188 2.43 1 42.75 14 ALA B O 1
ATOM 1280 N N . ALA B 1 15 ? -12.844 24 0.495 1 42.34 15 ALA B N 1
ATOM 1281 C CA . ALA B 1 15 ? -13.398 22.672 0.753 1 42.34 15 ALA B CA 1
ATOM 1282 C C . ALA B 1 15 ? -12.289 21.688 1.112 1 42.34 15 ALA B C 1
ATOM 1284 O O . ALA B 1 15 ? -11.453 21.359 0.273 1 42.34 15 ALA B O 1
ATOM 1285 N N . CYS B 1 16 ? -11.922 21.656 2.412 1 45.41 16 CYS B N 1
ATOM 1286 C CA . CYS B 1 16 ? -11.031 20.641 2.967 1 45.41 16 CYS B CA 1
ATOM 1287 C C . CYS B 1 16 ? -11.539 19.25 2.666 1 45.41 16 CYS B C 1
ATOM 1289 O O . CYS B 1 16 ? -12.477 18.766 3.309 1 45.41 16 CYS B O 1
ATOM 1291 N N . SER B 1 17 ? -11.688 18.891 1.472 1 50.59 17 SER B N 1
ATOM 1292 C CA . SER B 1 17 ? -12.086 17.516 1.146 1 50.59 17 SER B CA 1
ATOM 1293 C C . SER B 1 17 ? -11.133 16.5 1.771 1 50.59 17 SER B C 1
ATOM 1295 O O . SER B 1 17 ? -9.914 16.625 1.64 1 50.59 17 SER B O 1
ATOM 1297 N N . ALA B 1 18 ? -11.617 15.859 2.939 1 56.72 18 ALA B N 1
ATOM 1298 C CA . ALA B 1 18 ? -10.867 14.719 3.471 1 56.72 18 ALA B CA 1
ATOM 1299 C C . ALA B 1 18 ? -10.656 13.656 2.395 1 56.72 18 ALA B C 1
ATOM 1301 O O . ALA B 1 18 ? -11.547 13.383 1.595 1 56.72 18 ALA B O 1
ATOM 1302 N N . HIS B 1 19 ? -9.398 13.156 2.129 1 89.25 19 HIS B N 1
ATOM 1303 C CA . HIS B 1 19 ? -9.117 12.289 0.987 1 89.25 19 HIS B CA 1
ATOM 1304 C C . HIS B 1 19 ? -8.477 10.977 1.433 1 89.25 19 HIS B C 1
ATOM 1306 O O . HIS B 1 19 ? -7.723 10.953 2.406 1 89.25 19 HIS B O 1
ATOM 1312 N N . LEU B 1 20 ? -9.078 10.008 0.993 1 96.44 20 LEU B N 1
ATOM 1313 C CA . LEU B 1 20 ? -8.688 8.625 1.239 1 96.44 20 LEU B CA 1
ATOM 1314 C C . LEU B 1 20 ? -8.031 8.016 0.003 1 96.44 20 LEU B C 1
ATOM 1316 O O . LEU B 1 20 ? -8.586 8.086 -1.096 1 96.44 20 LEU B O 1
ATOM 1320 N N . CYS B 1 21 ? -6.887 7.41 0.24 1 98.12 21 CYS B N 1
ATOM 1321 C CA . CYS B 1 21 ? -6.293 6.555 -0.78 1 98.12 21 CYS B CA 1
ATOM 1322 C C . CYS B 1 21 ? -6.164 5.121 -0.279 1 98.12 21 CYS B C 1
ATOM 1324 O O . CYS B 1 21 ? -5.836 4.895 0.887 1 98.12 21 CYS B O 1
ATOM 1326 N N . LEU B 1 22 ? -6.449 4.18 -1.139 1 98.62 22 LEU B N 1
ATOM 1327 C CA . LEU B 1 22 ? -6.266 2.76 -0.854 1 98.62 22 LEU B CA 1
ATOM 1328 C C . LEU B 1 22 ? -4.977 2.242 -1.482 1 98.62 22 LEU B C 1
ATOM 1330 O O . LEU B 1 22 ? -4.863 2.176 -2.709 1 98.62 22 LEU B O 1
ATOM 1334 N N . LEU B 1 23 ? -4.043 1.894 -0.661 1 98.44 23 LEU B N 1
ATOM 1335 C CA . LEU B 1 23 ? -2.703 1.55 -1.124 1 98.44 23 LEU B CA 1
ATOM 1336 C C . LEU B 1 23 ? -2.584 0.051 -1.38 1 98.44 23 LEU B C 1
ATOM 1338 O O . LEU B 1 23 ? -1.902 -0.371 -2.316 1 98.44 23 LEU B O 1
ATOM 1342 N N . SER B 1 24 ? -3.176 -0.781 -0.497 1 97.62 24 SER B N 1
ATOM 1343 C CA . SER B 1 24 ? -3.094 -2.232 -0.619 1 97.62 24 SER B CA 1
ATOM 1344 C C . SER B 1 24 ? -4.414 -2.895 -0.239 1 97.62 24 SER B C 1
ATOM 1346 O O . SER B 1 24 ? -4.91 -2.707 0.873 1 97.62 24 SER B O 1
ATOM 1348 N N . PRO B 1 25 ? -4.949 -3.756 -1.035 1 97.38 25 PRO B N 1
ATOM 1349 C CA . PRO B 1 25 ? -4.586 -3.799 -2.453 1 97.38 25 PRO B CA 1
ATOM 1350 C C . PRO B 1 25 ? -4.797 -2.461 -3.158 1 97.38 25 PRO B C 1
ATOM 1352 O O . PRO B 1 25 ? -5.477 -1.58 -2.627 1 97.38 25 PRO B O 1
ATOM 1355 N N . PRO B 1 26 ? -4.23 -2.244 -4.266 1 96.81 26 PRO B N 1
ATOM 1356 C CA . PRO B 1 26 ? -4.238 -0.909 -4.871 1 96.81 26 PRO B CA 1
ATOM 1357 C C . PRO B 1 26 ? -5.621 -0.492 -5.363 1 96.81 26 PRO B C 1
ATOM 1359 O O . PRO B 1 26 ? -6.371 -1.322 -5.883 1 96.81 26 PRO B O 1
ATOM 1362 N N . GLN B 1 27 ? -5.926 0.74 -5.18 1 97.38 27 GLN B N 1
ATOM 1363 C CA . GLN B 1 27 ? -7.215 1.307 -5.555 1 97.38 27 GLN B CA 1
ATOM 1364 C C . GLN B 1 27 ? -7.422 1.26 -7.066 1 97.38 27 GLN B C 1
ATOM 1366 O O . GLN B 1 27 ? -6.453 1.192 -7.824 1 97.38 27 GLN B O 1
ATOM 1371 N N . ARG B 1 28 ? -8.742 1.337 -7.434 1 96.31 28 ARG B N 1
ATOM 1372 C CA . ARG B 1 28 ? -9.086 1.59 -8.828 1 96.31 28 ARG B CA 1
ATOM 1373 C C . ARG B 1 28 ? -8.547 2.943 -9.281 1 96.31 28 ARG B C 1
ATOM 1375 O O . ARG B 1 28 ? -8.586 3.918 -8.531 1 96.31 28 ARG B O 1
ATOM 1382 N N . GLY B 1 29 ? -8.125 2.977 -10.539 1 93.06 29 GLY B N 1
ATOM 1383 C CA . GLY B 1 29 ? -7.605 4.23 -11.062 1 93.06 29 GLY B CA 1
ATOM 1384 C C . GLY B 1 29 ? -6.137 4.449 -10.742 1 93.06 29 GLY B C 1
ATOM 1385 O O . GLY B 1 29 ? -5.406 3.494 -10.484 1 93.06 29 GLY B O 1
ATOM 1386 N N . THR B 1 30 ? -5.695 5.703 -10.742 1 90.44 30 THR B N 1
ATOM 1387 C CA . THR B 1 30 ? -4.273 6.023 -10.648 1 90.44 30 THR B CA 1
ATOM 1388 C C . THR B 1 30 ? -3.904 6.438 -9.227 1 90.44 30 THR B C 1
ATOM 1390 O O . THR B 1 30 ? -4.773 6.82 -8.438 1 90.44 30 THR B O 1
ATOM 1393 N N . MET B 1 31 ? -2.652 6.262 -8.914 1 89.31 31 MET B N 1
ATOM 1394 C CA . MET B 1 31 ? -2.1 6.762 -7.66 1 89.31 31 MET B CA 1
ATOM 1395 C C . MET B 1 31 ? -1.14 7.918 -7.91 1 89.31 31 MET B C 1
ATOM 1397 O O . MET B 1 31 ? -0.341 8.266 -7.039 1 89.31 31 MET B O 1
ATOM 1401 N N . MET B 1 32 ? -1.235 8.383 -9.062 1 88.38 32 MET B N 1
ATOM 1402 C CA . MET B 1 32 ? -0.415 9.539 -9.398 1 88.38 32 MET B CA 1
ATOM 1403 C C . MET B 1 32 ? -0.724 10.719 -8.477 1 88.38 32 MET B C 1
ATOM 1405 O O . MET B 1 32 ? -1.891 11.031 -8.234 1 88.38 32 MET B O 1
ATOM 1409 N N . GLY B 1 33 ? 0.274 11.359 -7.898 1 92.19 33 GLY B N 1
ATOM 1410 C CA . GLY B 1 33 ? 0.116 12.547 -7.07 1 92.19 33 GLY B CA 1
ATOM 1411 C C . GLY B 1 33 ? -0.24 12.227 -5.629 1 92.19 33 GLY B C 1
ATOM 1412 O O . GLY B 1 33 ? -0.545 13.125 -4.844 1 92.19 33 GLY B O 1
ATOM 1413 N N . ILE B 1 34 ? -0.228 11.016 -5.254 1 95.44 34 ILE B N 1
ATOM 1414 C CA . ILE B 1 34 ? -0.749 10.555 -3.971 1 95.44 34 ILE B CA 1
ATOM 1415 C C . ILE B 1 34 ? 0.059 11.172 -2.832 1 95.44 34 ILE B C 1
ATOM 1417 O O . ILE B 1 34 ? -0.405 11.227 -1.691 1 95.44 34 ILE B O 1
ATOM 1421 N N . ASN B 1 35 ? 1.232 11.695 -3.125 1 97.12 35 ASN B N 1
ATOM 1422 C CA . ASN B 1 35 ? 2.115 12.234 -2.1 1 97.12 35 ASN B CA 1
ATOM 1423 C C . ASN B 1 35 ? 1.731 13.664 -1.731 1 97.12 35 ASN B C 1
ATOM 1425 O O . ASN B 1 35 ? 2.299 14.25 -0.803 1 97.12 35 ASN B O 1
ATOM 1429 N N . LYS B 1 36 ? 0.811 14.219 -2.416 1 95.81 36 LYS B N 1
ATOM 1430 C CA . LYS B 1 36 ? 0.28 15.539 -2.107 1 95.81 36 LYS B CA 1
ATOM 1431 C C . LYS B 1 36 ? -1.06 15.438 -1.384 1 95.81 36 LYS B C 1
ATOM 1433 O O . LYS B 1 36 ? -1.984 14.781 -1.866 1 95.81 36 LYS B O 1
ATOM 1438 N N . ALA B 1 37 ? -1.091 16.094 -0.264 1 96.5 37 ALA B N 1
ATOM 1439 C CA . ALA B 1 37 ? -2.389 16.156 0.404 1 96.5 37 ALA B CA 1
ATOM 1440 C C . ALA B 1 37 ? -3.453 16.75 -0.52 1 96.5 37 ALA B C 1
ATOM 1442 O O . ALA B 1 37 ? -3.203 17.734 -1.22 1 96.5 37 ALA B O 1
ATOM 1443 N N . GLY B 1 38 ? -4.602 16.094 -0.55 1 95.25 38 GLY B N 1
ATOM 1444 C CA . GLY B 1 38 ? -5.688 16.594 -1.389 1 95.25 38 GLY B CA 1
ATOM 1445 C C . GLY B 1 38 ? -5.59 16.109 -2.824 1 95.25 38 GLY B C 1
ATOM 1446 O O . GLY B 1 38 ? -6.117 16.75 -3.736 1 95.25 38 GLY B O 1
ATOM 1447 N N . ALA B 1 39 ? -4.836 15.07 -3.027 1 95.12 39 ALA B N 1
ATOM 1448 C CA . ALA B 1 39 ? -4.727 14.5 -4.371 1 95.12 39 ALA B CA 1
ATOM 1449 C C . ALA B 1 39 ? -6.105 14.18 -4.941 1 95.12 39 ALA B C 1
ATOM 1451 O O . ALA B 1 39 ? -6.969 13.656 -4.238 1 95.12 39 ALA B O 1
ATOM 1452 N N . ASN B 1 40 ? -6.348 14.398 -6.23 1 93.44 40 ASN B N 1
ATOM 1453 C CA . ASN B 1 40 ? -7.645 14.242 -6.879 1 93.44 40 ASN B CA 1
ATOM 1454 C C . ASN B 1 40 ? -8.148 12.805 -6.785 1 93.44 40 ASN B C 1
ATOM 1456 O O . ASN B 1 40 ? -9.32 12.57 -6.477 1 93.44 40 ASN B O 1
ATOM 1460 N N . ASP B 1 41 ? -7.32 11.891 -6.98 1 95.31 41 ASP B N 1
ATOM 1461 C CA . ASP B 1 41 ? -7.723 10.492 -7.055 1 95.31 41 ASP B CA 1
ATOM 1462 C C . ASP B 1 41 ? -8 9.93 -5.66 1 95.31 41 ASP B C 1
ATOM 1464 O O . ASP B 1 41 ? -8.445 8.789 -5.527 1 95.31 41 ASP B O 1
ATOM 1468 N N . CYS B 1 42 ? -7.863 10.758 -4.637 1 96.75 42 CYS B N 1
ATOM 1469 C CA . CYS B 1 42 ? -8.133 10.328 -3.268 1 96.75 42 CYS B CA 1
ATOM 1470 C C . CYS B 1 42 ? -9.391 10.992 -2.725 1 96.75 42 CYS B C 1
ATOM 1472 O O . CYS B 1 42 ? -9.836 10.688 -1.615 1 96.75 42 CYS B O 1
ATOM 1474 N N . GLY B 1 43 ? -9.977 11.93 -3.482 1 95.81 43 GLY B N 1
ATOM 1475 C CA . GLY B 1 43 ? -11.117 12.703 -3.029 1 95.81 43 GLY B CA 1
ATOM 1476 C C . GLY B 1 43 ? -12.414 12.289 -3.699 1 95.81 43 GLY B C 1
ATOM 1477 O O . GLY B 1 43 ? -13.18 13.141 -4.164 1 95.81 43 GLY B O 1
ATOM 1478 N N . LEU B 1 44 ? -12.672 11 -3.779 1 96.75 44 LEU B N 1
ATOM 1479 C CA . LEU B 1 44 ? -13.836 10.516 -4.516 1 96.75 44 LEU B CA 1
ATOM 1480 C C . LEU B 1 44 ? -15.055 10.414 -3.604 1 96.75 44 LEU B C 1
ATOM 1482 O O . LEU B 1 44 ? -14.992 9.781 -2.545 1 96.75 44 LEU B O 1
ATOM 1486 N N . THR B 1 45 ? -16.266 10.883 -4.098 1 96.38 45 THR B N 1
ATOM 1487 C CA . THR B 1 45 ? -17.391 11.008 -3.168 1 96.38 45 THR B CA 1
ATOM 1488 C C . THR B 1 45 ? -18.594 10.219 -3.662 1 96.38 45 THR B C 1
ATOM 1490 O O . THR B 1 45 ? -19.578 10.062 -2.939 1 96.38 45 THR B O 1
ATOM 1493 N N . ALA B 1 46 ? -18.5 9.656 -4.84 1 95.12 46 ALA B N 1
ATOM 1494 C CA . ALA B 1 46 ? -19.656 8.93 -5.359 1 95.12 46 ALA B CA 1
ATOM 1495 C C . ALA B 1 46 ? -19.625 7.465 -4.922 1 95.12 46 ALA B C 1
ATOM 1497 O O . ALA B 1 46 ? -18.719 6.719 -5.289 1 95.12 46 ALA B O 1
ATOM 1498 N N . SER B 1 47 ? -20.578 7.031 -4.234 1 93.81 47 SER B N 1
ATOM 1499 C CA . SER B 1 47 ? -20.688 5.633 -3.84 1 93.81 47 SER B CA 1
ATOM 1500 C C . SER B 1 47 ? -20.969 4.738 -5.043 1 93.81 47 SER B C 1
ATOM 1502 O O . SER B 1 47 ? -21.656 5.145 -5.984 1 93.81 47 SER B O 1
ATOM 1504 N N . PRO B 1 48 ? -20.5 3.549 -4.977 1 95.44 48 PRO B N 1
ATOM 1505 C CA . PRO B 1 48 ? -19.719 2.895 -3.926 1 95.44 48 PRO B CA 1
ATOM 1506 C C . PRO B 1 48 ? -18.219 3.051 -4.129 1 95.44 48 PRO B C 1
ATOM 1508 O O . PRO B 1 48 ? -17.438 2.793 -3.209 1 95.44 48 PRO B O 1
ATOM 1511 N N . CYS B 1 49 ? -17.766 3.494 -5.258 1 95.75 49 CYS B N 1
ATOM 1512 C CA . CYS B 1 49 ? -16.344 3.398 -5.566 1 95.75 49 CYS B CA 1
ATOM 1513 C C . CYS B 1 49 ? -15.82 4.711 -6.137 1 95.75 49 CYS B C 1
ATOM 1515 O O . CYS B 1 49 ? -14.867 4.715 -6.922 1 95.75 49 CYS B O 1
ATOM 1517 N N . GLY B 1 50 ? -16.516 5.762 -5.867 1 95.12 50 GLY B N 1
ATOM 1518 C CA . GLY B 1 50 ? -16.031 7.055 -6.332 1 95.12 50 GLY B CA 1
ATOM 1519 C C . GLY B 1 50 ? -16.281 7.289 -7.809 1 95.12 50 GLY B C 1
ATOM 1520 O O . GLY B 1 50 ? -15.578 8.07 -8.445 1 95.12 50 GLY B O 1
ATOM 1521 N N . GLY B 1 51 ? -17.156 6.574 -8.359 1 94.69 51 GLY B N 1
ATOM 1522 C CA . GLY B 1 51 ? -17.438 6.688 -9.781 1 94.69 51 GLY B CA 1
ATOM 1523 C C . GLY B 1 51 ? -16.469 5.891 -10.641 1 94.69 51 GLY B C 1
ATOM 1524 O O . GLY B 1 51 ? -16.5 5.98 -11.875 1 94.69 51 GLY B O 1
ATOM 1525 N N . ARG B 1 52 ? -15.648 5.109 -10.055 1 95.31 52 ARG B N 1
ATOM 1526 C CA . ARG B 1 52 ? -14.664 4.34 -10.805 1 95.31 52 ARG B CA 1
ATOM 1527 C C . ARG B 1 52 ? -15.227 2.982 -11.219 1 95.31 52 ARG B C 1
ATOM 1529 O O . ARG B 1 52 ? -15.891 2.312 -10.43 1 95.31 52 ARG B O 1
ATOM 1536 N N . MET B 1 53 ? -14.867 2.623 -12.367 1 93.25 53 MET B N 1
ATOM 1537 C CA . MET B 1 53 ? -15.297 1.326 -12.883 1 93.25 53 MET B CA 1
ATOM 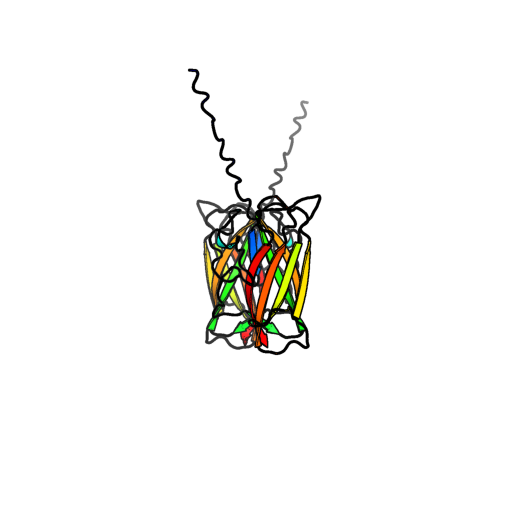1538 C C . MET B 1 53 ? -14.32 0.228 -12.469 1 93.25 53 MET B C 1
ATOM 1540 O O . MET B 1 53 ? -13.156 0.505 -12.164 1 93.25 53 MET B O 1
ATOM 1544 N N . ALA B 1 54 ? -14.898 -0.969 -12.484 1 93.19 54 ALA B N 1
ATOM 1545 C CA . ALA B 1 54 ? -14.055 -2.125 -12.188 1 93.19 54 ALA B CA 1
ATOM 1546 C C . ALA B 1 54 ? -12.945 -2.27 -13.227 1 93.19 54 ALA B C 1
ATOM 1548 O O . ALA B 1 54 ? -13.156 -2.008 -14.414 1 93.19 54 ALA B O 1
ATOM 1549 N N . GLY B 1 55 ? -11.766 -2.668 -12.688 1 88.12 55 GLY B N 1
ATOM 1550 C CA . GLY B 1 55 ? -10.672 -2.969 -13.594 1 88.12 55 GLY B CA 1
ATOM 1551 C C . GLY B 1 55 ? -10.664 -4.41 -14.07 1 88.12 55 GLY B C 1
ATOM 1552 O O . GLY B 1 55 ? -11.594 -5.172 -13.766 1 88.12 55 GLY B O 1
ATOM 1553 N N . MET B 1 56 ? -9.594 -4.703 -14.789 1 83 56 MET B N 1
ATOM 1554 C CA . MET B 1 56 ? -9.508 -6.031 -15.391 1 83 56 MET B CA 1
ATOM 1555 C C . MET B 1 56 ? -8.555 -6.922 -14.609 1 83 56 MET B C 1
ATOM 1557 O O . MET B 1 56 ? -8.422 -8.109 -14.906 1 83 56 MET B O 1
ATOM 1561 N N . ASN B 1 57 ? -7.91 -6.391 -13.594 1 85.25 57 ASN B N 1
ATOM 1562 C CA . ASN B 1 57 ? -6.891 -7.137 -12.867 1 85.25 57 ASN B CA 1
ATOM 1563 C C . ASN B 1 57 ? -7.188 -7.184 -11.375 1 85.25 57 ASN B C 1
ATOM 1565 O O . ASN B 1 57 ? -6.559 -6.473 -10.586 1 85.25 57 ASN B O 1
ATOM 1569 N N . PRO B 1 58 ? -8.086 -8.07 -11.016 1 92.94 58 PRO B N 1
ATOM 1570 C CA . PRO B 1 58 ? -8.391 -8.172 -9.594 1 92.94 58 PRO B CA 1
ATOM 1571 C C . PRO B 1 58 ? -7.27 -8.836 -8.789 1 92.94 58 PRO B C 1
ATOM 1573 O O . PRO B 1 58 ? -6.465 -9.578 -9.352 1 92.94 58 PRO B O 1
ATOM 1576 N N . THR B 1 59 ? -7.227 -8.555 -7.57 1 93.38 59 THR B N 1
ATOM 1577 C CA . THR B 1 59 ? -6.395 -9.312 -6.648 1 93.38 59 THR B CA 1
ATOM 1578 C C . THR B 1 59 ? -7.117 -10.578 -6.191 1 93.38 59 THR B C 1
ATOM 1580 O O . THR B 1 59 ? -8.312 -10.547 -5.898 1 93.38 59 THR B O 1
ATOM 1583 N N . TYR B 1 60 ? -6.426 -11.664 -6.062 1 93.56 60 TYR B N 1
ATOM 1584 C CA . TYR B 1 60 ? -7.027 -12.945 -5.703 1 93.56 60 TYR B CA 1
ATOM 1585 C C . TYR B 1 60 ? -6.812 -13.258 -4.227 1 93.56 60 TYR B C 1
ATOM 1587 O O . TYR B 1 60 ? -5.723 -13.039 -3.695 1 93.56 60 TYR B O 1
ATOM 1595 N N . PHE B 1 61 ? -7.848 -13.711 -3.609 1 94.25 61 PHE B N 1
ATOM 1596 C CA . PHE B 1 61 ? -7.781 -14.18 -2.229 1 94.25 61 PHE B CA 1
ATOM 1597 C C . PHE B 1 61 ? -8.539 -15.492 -2.064 1 94.25 61 PHE B C 1
ATOM 1599 O O . PHE B 1 61 ? -9.43 -15.805 -2.852 1 94.25 61 PHE B O 1
ATOM 1606 N N . LYS B 1 62 ? -8.148 -16.188 -1.062 1 92.69 62 LYS B N 1
ATOM 1607 C CA . LYS B 1 62 ? -8.898 -17.391 -0.679 1 92.69 62 LYS B CA 1
ATOM 1608 C C . LYS B 1 62 ? -9.953 -17.062 0.373 1 92.69 62 LYS B C 1
ATOM 1610 O O . LYS B 1 62 ? -9.75 -16.188 1.217 1 92.69 62 LYS B O 1
ATOM 1615 N N . THR B 1 63 ? -10.992 -17.844 0.239 1 94.31 63 THR B N 1
ATOM 1616 C CA . THR B 1 63 ? -11.945 -17.75 1.336 1 94.31 63 THR B CA 1
ATOM 1617 C C . THR B 1 63 ? -11.312 -18.188 2.65 1 94.31 63 THR B C 1
ATOM 1619 O O . THR B 1 63 ? -10.516 -19.125 2.676 1 94.31 63 THR B O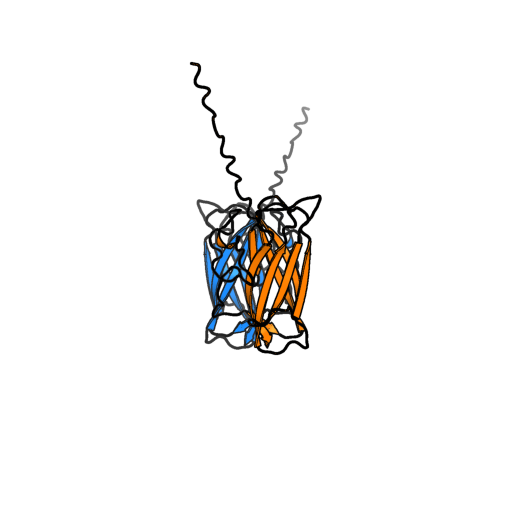 1
ATOM 1622 N N . GLY B 1 64 ? -11.641 -17.438 3.695 1 93.94 64 GLY B N 1
ATOM 1623 C CA . GLY B 1 64 ? -11.133 -17.797 5.012 1 93.94 64 GLY B CA 1
ATOM 1624 C C . GLY B 1 64 ? -9.797 -17.141 5.332 1 93.94 64 GLY B C 1
ATOM 1625 O O . GLY B 1 64 ? -9.289 -17.266 6.449 1 93.94 64 GLY B O 1
ATOM 1626 N N . GLU B 1 65 ? -9.305 -16.406 4.398 1 92.88 65 GLU B N 1
ATOM 1627 C CA . GLU B 1 65 ? -7.992 -15.805 4.633 1 92.88 65 GLU B CA 1
ATOM 1628 C C . GLU B 1 65 ? -8.125 -14.398 5.207 1 92.88 65 GLU B C 1
ATOM 1630 O O . GLU B 1 65 ? -9.164 -13.75 5.055 1 92.88 65 GLU B O 1
ATOM 1635 N N . ASN B 1 66 ? -7.02 -13.945 5.859 1 93 66 ASN B N 1
ATOM 1636 C CA . ASN B 1 66 ? -6.914 -12.555 6.293 1 93 66 ASN B CA 1
ATOM 1637 C C . ASN B 1 66 ? -6.262 -11.68 5.219 1 93 66 ASN B C 1
ATOM 1639 O O . ASN B 1 66 ? -5.23 -12.047 4.656 1 93 66 ASN B O 1
ATOM 1643 N N . VAL B 1 67 ? -6.867 -10.641 5.016 1 94.06 67 VAL B N 1
ATOM 1644 C CA . VAL B 1 67 ? -6.348 -9.68 4.051 1 94.06 67 VAL B CA 1
ATOM 1645 C C . VAL B 1 67 ? -5.883 -8.422 4.781 1 94.06 67 VAL B C 1
ATOM 1647 O O . VAL B 1 67 ? -6.633 -7.836 5.566 1 94.06 67 VAL B O 1
ATOM 1650 N N . THR B 1 68 ? -4.664 -8.047 4.539 1 95.44 68 THR B N 1
ATOM 1651 C CA . THR B 1 68 ? -4.188 -6.77 5.051 1 95.44 68 THR B CA 1
ATOM 1652 C C . THR B 1 68 ? -4.566 -5.633 4.105 1 95.44 68 THR B C 1
ATOM 1654 O O . THR B 1 68 ? -4.262 -5.688 2.91 1 95.44 68 THR B O 1
ATOM 1657 N N . VAL B 1 69 ? -5.223 -4.664 4.641 1 97.62 69 VAL B N 1
ATOM 1658 C CA . VAL B 1 69 ? -5.617 -3.473 3.896 1 97.62 69 VAL B CA 1
ATOM 1659 C C . VAL B 1 69 ? -4.82 -2.268 4.391 1 97.62 69 VAL B C 1
ATOM 1661 O O . VAL B 1 69 ? -4.738 -2.023 5.598 1 97.62 69 VAL B O 1
ATOM 1664 N N . VAL B 1 70 ? -4.164 -1.588 3.48 1 98.25 70 VAL B N 1
ATOM 1665 C CA . VAL B 1 70 ? -3.342 -0.425 3.795 1 98.25 70 VAL B CA 1
ATOM 1666 C C . VAL B 1 70 ? -3.945 0.824 3.156 1 98.25 70 VAL B C 1
ATOM 1668 O O . VAL B 1 70 ? -4.211 0.847 1.952 1 98.25 70 VAL B O 1
ATOM 1671 N N . ILE B 1 71 ? -4.156 1.835 3.932 1 98.38 71 ILE B N 1
ATOM 1672 C CA . ILE B 1 71 ? -4.793 3.053 3.443 1 98.38 71 ILE B CA 1
ATOM 1673 C C . ILE B 1 71 ? -3.949 4.266 3.826 1 98.38 71 ILE B C 1
ATOM 1675 O O . ILE B 1 71 ? -3.127 4.191 4.742 1 98.38 71 ILE B O 1
ATOM 1679 N N . GLN B 1 72 ? -4.094 5.332 3.086 1 98.31 72 GLN B N 1
ATOM 1680 C CA . GLN B 1 72 ? -3.533 6.637 3.428 1 98.31 72 GLN B CA 1
ATOM 1681 C C . GLN B 1 72 ? -4.637 7.66 3.674 1 98.31 72 GLN B C 1
ATOM 1683 O O . GLN B 1 72 ? -5.531 7.828 2.844 1 98.31 72 GLN B O 1
ATOM 1688 N N . LYS B 1 73 ? -4.566 8.227 4.895 1 97.94 73 LYS B N 1
ATOM 1689 C CA . LYS B 1 73 ? -5.328 9.453 5.109 1 97.94 73 LYS B CA 1
ATOM 1690 C C . LYS B 1 73 ? -4.719 10.617 4.34 1 97.94 73 LYS B C 1
ATOM 1692 O O . LYS B 1 73 ? -3.822 11.297 4.848 1 97.94 73 LYS B O 1
ATOM 1697 N N . ASN B 1 74 ? -5.176 10.734 3.121 1 97.81 74 ASN B N 1
ATOM 1698 C CA . ASN B 1 74 ? -4.5 11.664 2.217 1 97.81 74 ASN B CA 1
ATOM 1699 C C . ASN B 1 74 ? -4.688 13.109 2.658 1 97.81 74 ASN B C 1
ATOM 1701 O O . ASN B 1 74 ? -3.748 13.906 2.611 1 97.81 74 ASN B O 1
ATOM 1705 N N . LEU B 1 75 ? -5.855 13.461 3.023 1 96.75 75 LEU B N 1
ATOM 1706 C CA . LEU B 1 75 ? -6.137 14.766 3.619 1 96.75 75 LEU B CA 1
ATOM 1707 C C . LEU B 1 75 ? -6.914 14.609 4.922 1 96.75 75 LEU B C 1
ATOM 1709 O O . LEU B 1 75 ? -7.957 13.945 4.953 1 96.75 75 LEU B O 1
ATOM 1713 N N . ASP B 1 76 ? -6.5 15.242 5.965 1 94.25 76 ASP B N 1
ATOM 1714 C CA . ASP B 1 76 ? -7.047 15.086 7.309 1 94.25 76 ASP B CA 1
ATOM 1715 C C . ASP B 1 76 ? -8.359 15.859 7.465 1 94.25 76 ASP B C 1
ATOM 1717 O O . ASP B 1 76 ? -8.43 17.047 7.141 1 94.25 76 ASP B O 1
ATOM 1721 N N . HIS B 1 77 ? -9.305 15.172 7.996 1 93 77 HIS B N 1
ATOM 1722 C CA . HIS B 1 77 ? -10.57 15.781 8.367 1 93 77 HIS B CA 1
ATOM 1723 C C . HIS B 1 77 ? -10.938 15.453 9.812 1 93 77 HIS B C 1
ATOM 1725 O O . HIS B 1 77 ? -12.117 15.469 10.172 1 93 77 HIS B O 1
ATOM 1731 N N . TYR B 1 78 ? -10.023 15.188 10.539 1 94.5 78 TYR B N 1
ATOM 1732 C CA . TYR B 1 78 ? -10.234 14.812 11.93 1 94.5 78 TYR B CA 1
ATOM 1733 C C . TYR B 1 78 ? -10.867 15.953 12.719 1 94.5 78 TYR B C 1
ATOM 1735 O O . TYR B 1 78 ? -10.484 17.109 12.547 1 94.5 78 TYR B O 1
ATOM 1743 N N . SER B 1 79 ? -11.82 15.547 13.508 1 92.56 79 SER B N 1
ATOM 1744 C CA . SER B 1 79 ? -12.43 16.406 14.516 1 92.56 79 SER B CA 1
ATOM 1745 C C . SER B 1 79 ? -12.453 15.727 15.875 1 92.56 79 SER B C 1
ATOM 1747 O O . SER B 1 79 ? -13 14.633 16.031 1 92.56 79 SER B O 1
ATOM 1749 N N . LYS B 1 80 ? -11.906 16.406 16.844 1 93.69 80 LYS B N 1
ATOM 1750 C CA . LYS B 1 80 ? -11.82 15.828 18.188 1 93.69 80 LYS B CA 1
ATOM 1751 C C . LYS B 1 80 ? -13.203 15.531 18.75 1 93.69 80 LYS B C 1
ATOM 1753 O O . LYS B 1 80 ? -13.445 14.453 19.297 1 93.69 80 LYS B O 1
ATOM 1758 N N . PRO B 1 81 ? -14.141 16.422 18.625 1 94.69 81 PRO B N 1
ATOM 1759 C CA . PRO B 1 81 ? -15.461 16.172 19.203 1 94.69 81 PRO B CA 1
ATOM 1760 C C . PRO B 1 81 ? -16.203 15.031 18.5 1 94.69 81 PRO B C 1
ATOM 1762 O O . PRO B 1 81 ? -17.031 14.359 19.125 1 94.69 81 PRO B O 1
ATOM 1765 N N . THR B 1 82 ? -15.945 14.797 17.234 1 95.25 82 THR B N 1
ATOM 1766 C CA . THR B 1 82 ? -16.656 13.781 16.453 1 95.25 82 THR B CA 1
ATOM 1767 C C . THR B 1 82 ? -15.68 13.016 15.57 1 95.25 82 THR B C 1
ATOM 1769 O O . THR B 1 82 ? -15.711 13.148 14.344 1 95.25 82 THR B O 1
ATOM 1772 N N . PRO B 1 83 ? -14.875 12.188 16.156 1 96.06 83 PRO B N 1
ATOM 1773 C CA . PRO B 1 83 ? -13.875 11.477 15.359 1 96.06 83 PRO B CA 1
ATOM 1774 C C . PRO B 1 83 ? -14.508 10.602 14.281 1 96.06 83 PRO B C 1
ATOM 1776 O O . PRO B 1 83 ? -15.508 9.922 14.531 1 96.06 83 PRO B O 1
ATOM 1779 N N . GLY B 1 84 ? -13.945 10.695 13.117 1 97.12 84 GLY B N 1
ATOM 1780 C CA . GLY B 1 84 ? -14.359 9.836 12.023 1 97.12 84 GLY B CA 1
ATOM 1781 C C . GLY B 1 84 ? -13.773 8.438 12.109 1 97.12 84 GLY B C 1
ATOM 1782 O O . GLY B 1 84 ? -13.258 8.039 13.148 1 97.12 84 GLY B O 1
ATOM 1783 N N . ASN B 1 85 ? -13.93 7.703 11.008 1 98.19 85 ASN B N 1
ATOM 1784 C CA . ASN B 1 85 ? -13.391 6.352 10.914 1 98.19 85 ASN B CA 1
ATOM 1785 C C . ASN B 1 85 ? -13.258 5.902 9.461 1 98.19 85 ASN B C 1
ATOM 1787 O O . ASN B 1 85 ? -13.805 6.539 8.555 1 98.19 85 ASN B O 1
ATOM 1791 N N . PHE B 1 86 ? -12.5 4.859 9.273 1 98.44 86 PHE B N 1
ATOM 1792 C CA . PHE B 1 86 ? -12.406 4.137 8.008 1 98.44 86 PHE B CA 1
ATOM 1793 C C . PHE B 1 86 ? -13.086 2.775 8.117 1 98.44 86 PHE B C 1
ATOM 1795 O O . PHE B 1 86 ? -12.797 1.999 9.031 1 98.44 86 PHE B O 1
ATOM 1802 N N . LYS B 1 87 ? -13.938 2.541 7.211 1 98.44 87 LYS B N 1
ATOM 1803 C CA . LYS B 1 87 ? -14.562 1.224 7.125 1 98.44 87 LYS B CA 1
ATOM 1804 C C . LYS B 1 87 ? -14.07 0.459 5.898 1 98.44 87 LYS B C 1
ATOM 1806 O O . LYS B 1 87 ? -14.016 1.011 4.797 1 98.44 87 LYS B O 1
ATOM 1811 N N . VAL B 1 88 ? -13.703 -0.74 6.156 1 98.69 88 VAL B N 1
ATOM 1812 C CA . VAL B 1 88 ? -13.32 -1.663 5.094 1 98.69 88 VAL B CA 1
ATOM 1813 C C . VAL B 1 88 ? -14.414 -2.715 4.906 1 98.69 88 VAL B C 1
ATOM 1815 O O . VAL B 1 88 ? -14.734 -3.463 5.832 1 98.69 88 VAL B O 1
ATOM 1818 N N . ASN B 1 89 ? -14.938 -2.75 3.68 1 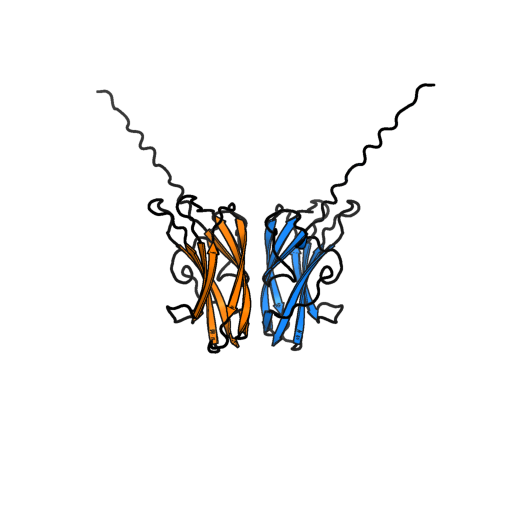98.31 89 ASN B N 1
ATOM 1819 C CA . ASN B 1 89 ? -16.047 -3.65 3.393 1 98.31 89 ASN B CA 1
ATOM 1820 C C . ASN B 1 89 ? -15.703 -4.625 2.271 1 98.31 89 ASN B C 1
ATOM 1822 O O . ASN B 1 89 ? -15.156 -4.227 1.24 1 98.31 89 ASN B O 1
ATOM 1826 N N . LEU B 1 90 ? -15.945 -5.852 2.535 1 98.12 90 LEU B N 1
ATOM 1827 C CA . LEU B 1 90 ? -16 -6.816 1.442 1 98.12 90 LEU B CA 1
ATOM 1828 C C . LEU B 1 90 ? -17.406 -6.914 0.868 1 98.12 90 LEU B C 1
ATOM 1830 O O . LEU B 1 90 ? -18.359 -7.195 1.597 1 98.12 90 LEU B O 1
ATOM 1834 N N . MET B 1 91 ? -17.484 -6.719 -0.458 1 96.44 91 MET B N 1
ATOM 1835 C CA . MET B 1 91 ? -18.797 -6.719 -1.086 1 96.44 91 MET B CA 1
ATOM 1836 C C . MET B 1 91 ? -18.75 -7.414 -2.443 1 96.44 91 MET B C 1
ATOM 1838 O O . MET B 1 91 ? -17.781 -7.293 -3.178 1 96.44 91 MET B O 1
ATOM 1842 N N . MET B 1 92 ? -19.906 -8.047 -2.688 1 92.62 92 MET B N 1
ATOM 1843 C CA . MET B 1 92 ? -20.078 -8.469 -4.074 1 92.62 92 MET B CA 1
ATOM 1844 C C . MET B 1 92 ? -20.312 -7.266 -4.988 1 92.62 92 MET B C 1
ATOM 1846 O O . MET B 1 92 ? -20.984 -6.309 -4.609 1 92.62 92 MET B O 1
ATOM 1850 N N . ASP B 1 93 ? -19.688 -7.277 -6.172 1 77.44 93 ASP B N 1
ATOM 1851 C CA . ASP B 1 93 ? -19.703 -6.145 -7.094 1 77.44 93 ASP B CA 1
ATOM 1852 C C . ASP B 1 93 ? -21.125 -5.672 -7.367 1 77.44 93 ASP B C 1
ATOM 1854 O O . ASP B 1 93 ? -21.375 -4.469 -7.496 1 77.44 93 ASP B O 1
ATOM 1858 N N . ASN B 1 94 ? -22.094 -6.48 -7.344 1 78.75 94 ASN B N 1
ATOM 1859 C CA . ASN B 1 94 ? -23.469 -6.121 -7.656 1 78.75 94 ASN B CA 1
ATOM 1860 C C . ASN B 1 94 ? -24.328 -6.07 -6.398 1 78.75 94 ASN B C 1
ATOM 1862 O O . ASN B 1 94 ? -25.562 -6.027 -6.484 1 78.75 94 ASN B O 1
ATOM 1866 N N . ALA B 1 95 ? -23.641 -6.008 -5.227 1 82.25 95 ALA B N 1
ATOM 1867 C CA . ALA B 1 95 ? -24.406 -6.047 -3.98 1 82.25 95 ALA B CA 1
ATOM 1868 C C . ALA B 1 95 ? -24.359 -4.695 -3.27 1 82.25 95 ALA B C 1
ATOM 1870 O O . ALA B 1 95 ? -23.453 -3.9 -3.492 1 82.25 95 ALA B O 1
ATOM 1871 N N . SER B 1 96 ? -25.375 -4.555 -2.447 1 85.62 96 SER B N 1
ATOM 1872 C CA . SER B 1 96 ? -25.453 -3.322 -1.668 1 85.62 96 SER B CA 1
ATOM 1873 C C . SER B 1 96 ? -25.016 -3.553 -0.226 1 85.62 96 SER B C 1
ATOM 1875 O O . SER B 1 96 ? -24.812 -2.598 0.53 1 85.62 96 SER B O 1
ATOM 1877 N N . THR B 1 97 ? -24.875 -4.809 0.1 1 90.94 97 THR B N 1
ATOM 1878 C CA . THR B 1 97 ? -24.531 -5.133 1.479 1 90.94 97 THR B CA 1
ATOM 1879 C C . THR B 1 97 ? -23.141 -5.754 1.557 1 90.94 97 THR B C 1
ATOM 1881 O O . THR B 1 97 ? -22.781 -6.586 0.723 1 90.94 97 THR B O 1
ATOM 1884 N N . ALA B 1 98 ? -22.547 -5.398 2.615 1 94.19 98 ALA B N 1
ATOM 1885 C CA . ALA B 1 98 ? -21.219 -5.961 2.83 1 94.19 98 ALA B CA 1
ATOM 1886 C C . ALA B 1 98 ? -21.297 -7.375 3.402 1 94.19 98 ALA B C 1
ATOM 1888 O O . ALA B 1 98 ? -22.156 -7.66 4.242 1 94.19 98 ALA B O 1
ATOM 1889 N N . THR B 1 99 ? -20.406 -8.219 2.982 1 93.69 99 THR B N 1
ATOM 1890 C CA . THR B 1 99 ? -20.25 -9.578 3.48 1 93.69 99 THR B CA 1
ATOM 1891 C C . THR B 1 99 ? -19.359 -9.609 4.715 1 93.69 99 THR B C 1
ATOM 1893 O O . THR B 1 99 ? -19.469 -10.508 5.555 1 93.69 99 THR B O 1
ATOM 1896 N N . ALA B 1 100 ? -18.484 -8.742 4.879 1 95.25 100 ALA B N 1
ATOM 1897 C CA . ALA B 1 100 ? -17.594 -8.539 6.023 1 95.25 100 ALA B CA 1
ATOM 1898 C C . ALA B 1 100 ? -17.172 -7.078 6.148 1 95.25 100 ALA B C 1
ATOM 1900 O O . ALA B 1 100 ? -17.172 -6.34 5.156 1 95.25 100 ALA B O 1
ATOM 1901 N N . THR B 1 101 ? -16.781 -6.711 7.418 1 97.31 101 THR B N 1
ATOM 1902 C CA . THR B 1 101 ? -16.375 -5.332 7.66 1 97.31 101 THR B CA 1
ATOM 1903 C C . THR B 1 101 ? -15.297 -5.266 8.734 1 97.31 101 THR B C 1
ATOM 1905 O O . THR B 1 101 ? -15.328 -6.027 9.695 1 97.31 101 THR B O 1
ATOM 1908 N N . ALA B 1 102 ? -14.336 -4.398 8.555 1 98.31 102 ALA B N 1
ATOM 1909 C CA . ALA B 1 102 ? -13.383 -3.953 9.57 1 98.31 102 ALA B CA 1
ATOM 1910 C C . ALA B 1 102 ? -13.414 -2.434 9.719 1 98.31 102 ALA B C 1
ATOM 1912 O O . ALA B 1 102 ? -13.789 -1.72 8.789 1 98.31 102 ALA B O 1
ATOM 1913 N N . THR B 1 103 ? -13.055 -1.921 10.922 1 98.25 103 THR B N 1
ATOM 1914 C CA . THR B 1 103 ? -13.102 -0.488 11.188 1 98.25 103 THR B CA 1
ATOM 1915 C C . THR B 1 103 ? -11.781 -0.005 11.781 1 98.25 103 THR B C 1
ATOM 1917 O O . THR B 1 103 ? -11.203 -0.671 12.641 1 98.25 103 THR B O 1
ATOM 1920 N N . ILE B 1 104 ? -11.281 1.083 11.258 1 97.62 104 ILE B N 1
ATOM 1921 C CA . ILE B 1 104 ? -10.164 1.822 11.836 1 97.62 104 ILE B CA 1
ATOM 1922 C C . ILE B 1 104 ? -10.648 3.18 12.336 1 97.62 104 ILE B C 1
ATOM 1924 O O . ILE B 1 104 ? -11.25 3.951 11.586 1 97.62 104 ILE B O 1
ATOM 1928 N N . MET B 1 105 ? -10.383 3.457 13.562 1 97.56 105 MET B N 1
ATOM 1929 C CA . MET B 1 105 ? -10.75 4.777 14.07 1 97.56 105 MET B CA 1
ATOM 1930 C C . MET B 1 105 ? -9.758 5.836 13.602 1 97.56 105 MET B C 1
ATOM 1932 O O . MET B 1 105 ? -8.547 5.594 13.594 1 97.56 105 MET B O 1
ATOM 1936 N N . ASP B 1 106 ? -10.242 6.957 13.148 1 97 106 ASP B N 1
ATOM 1937 C CA . ASP B 1 106 ? -9.398 8.133 12.938 1 97 106 ASP B CA 1
ATOM 1938 C C . ASP B 1 106 ? -8.922 8.711 14.273 1 97 106 ASP B C 1
ATOM 1940 O O . ASP B 1 106 ? -9.711 9.273 15.031 1 97 106 ASP B O 1
ATOM 1944 N N . MET B 1 107 ? -7.629 8.609 14.492 1 94.75 107 MET B N 1
ATOM 1945 C CA . MET B 1 107 ? -7.102 9.008 15.797 1 94.75 107 MET B CA 1
ATOM 1946 C C . MET B 1 107 ? -6.414 10.367 15.711 1 94.75 107 MET B C 1
ATOM 1948 O O . MET B 1 107 ? -5.645 10.734 16.594 1 94.75 107 MET B O 1
ATOM 1952 N N . GLY B 1 108 ? -6.551 11.023 14.609 1 95.69 108 GLY B N 1
ATOM 1953 C CA . GLY B 1 108 ? -6.098 12.406 14.508 1 95.69 108 GLY B CA 1
ATOM 1954 C C . GLY B 1 108 ? -4.715 12.531 13.906 1 95.69 108 GLY B C 1
ATOM 1955 O O . GLY B 1 108 ? -4.105 13.602 13.961 1 95.69 108 GLY B O 1
ATOM 1956 N N . GLU B 1 109 ? -4.16 11.43 13.383 1 96.19 109 GLU B N 1
ATOM 1957 C CA . GLU B 1 109 ? -2.881 11.547 12.688 1 96.19 109 GLU B CA 1
ATOM 1958 C C . GLU B 1 109 ? -2.961 12.547 11.539 1 96.19 109 GLU B C 1
ATOM 1960 O O . GLU B 1 109 ? -4.035 12.766 10.977 1 96.19 109 GLU B O 1
ATOM 1965 N N . PRO B 1 110 ? -1.845 13.18 11.164 1 96.44 110 PRO B N 1
ATOM 1966 C CA . PRO B 1 110 ? -1.873 14.195 10.109 1 96.44 110 PRO B CA 1
ATOM 1967 C C . PRO B 1 110 ? -2.148 13.602 8.734 1 96.44 110 PRO B C 1
ATOM 1969 O O . PRO B 1 110 ? -2.156 12.383 8.57 1 96.44 110 PRO B O 1
ATOM 1972 N N . SER B 1 111 ? -2.361 14.539 7.789 1 97.44 111 SER B N 1
ATOM 1973 C CA . SER B 1 111 ? -2.465 14.141 6.387 1 97.44 111 SER B CA 1
ATOM 1974 C C . SER B 1 111 ? -1.276 13.281 5.965 1 97.44 111 SER B C 1
ATOM 1976 O O . SER B 1 111 ? -0.172 13.445 6.488 1 97.44 111 SER B O 1
ATOM 1978 N N . LEU B 1 112 ? -1.606 12.328 5.051 1 97.81 112 LEU B N 1
ATOM 1979 C CA . LEU B 1 112 ? -0.646 11.453 4.391 1 97.81 112 LEU B CA 1
ATOM 1980 C C . LEU B 1 112 ? -0.183 10.344 5.332 1 97.81 112 LEU B C 1
ATOM 1982 O O . LEU B 1 112 ? 0.78 9.633 5.035 1 97.81 112 LEU B O 1
ATOM 1986 N N . SER B 1 113 ? -0.891 10.195 6.469 1 97.44 113 SER B N 1
ATOM 1987 C CA . SER B 1 113 ? -0.604 9.078 7.359 1 97.44 113 SER B CA 1
ATOM 1988 C C . SER B 1 113 ? -1.144 7.766 6.797 1 97.44 113 SER B C 1
ATOM 1990 O O . SER B 1 113 ? -2.221 7.738 6.199 1 97.44 113 SER B O 1
ATOM 1992 N N . ILE B 1 114 ? -0.4 6.75 7.113 1 97.88 114 ILE B N 1
ATOM 1993 C CA . ILE B 1 114 ? -0.772 5.41 6.664 1 97.88 114 ILE B CA 1
ATOM 1994 C C . ILE B 1 114 ? -1.417 4.645 7.816 1 97.88 114 ILE B C 1
ATOM 1996 O O . ILE B 1 114 ? -0.946 4.707 8.953 1 97.88 114 ILE B O 1
ATOM 2000 N N . TYR B 1 115 ? -2.502 3.967 7.52 1 97.5 115 TYR B N 1
ATOM 2001 C CA . TYR B 1 115 ? -3.189 3.025 8.398 1 97.5 115 TYR B CA 1
ATOM 2002 C C . TYR B 1 115 ? -3.223 1.632 7.777 1 97.5 115 TYR B C 1
ATOM 2004 O O . TYR B 1 115 ? -3.152 1.486 6.555 1 97.5 115 TYR B O 1
ATOM 2012 N N . SER B 1 116 ? -3.312 0.651 8.672 1 96.69 116 SER B N 1
ATOM 2013 C CA . SER B 1 116 ? -3.531 -0.708 8.18 1 96.69 116 SER B CA 1
ATOM 2014 C C . SER B 1 116 ? -4.469 -1.479 9.102 1 96.69 116 SER B C 1
ATOM 2016 O O . SER B 1 116 ? -4.594 -1.154 10.289 1 96.69 116 SER B O 1
ATOM 2018 N N . THR B 1 117 ? -5.137 -2.35 8.57 1 96.62 117 THR B N 1
ATOM 2019 C CA . THR B 1 117 ? -5.98 -3.287 9.305 1 96.62 117 THR B CA 1
ATOM 2020 C C . THR B 1 117 ? -6.062 -4.625 8.578 1 96.62 117 THR B C 1
ATOM 2022 O O . THR B 1 117 ? -5.645 -4.738 7.422 1 96.62 117 THR B O 1
ATOM 2025 N N . SER B 1 118 ? -6.504 -5.617 9.344 1 95.12 118 SER B N 1
ATOM 2026 C CA . SER B 1 118 ? -6.801 -6.91 8.742 1 95.12 118 SER B CA 1
ATOM 2027 C C . SER B 1 118 ? -8.305 -7.152 8.664 1 95.12 118 SER B C 1
ATOM 2029 O O . SER B 1 118 ? -9.047 -6.797 9.586 1 95.12 118 SER B O 1
ATOM 2031 N N . MET B 1 119 ? -8.672 -7.68 7.539 1 96.44 119 MET B N 1
ATOM 2032 C CA . MET B 1 119 ? -10.047 -8.141 7.398 1 96.44 119 MET B CA 1
ATOM 2033 C C . MET B 1 119 ? -10.086 -9.625 7.027 1 96.44 119 MET B C 1
ATOM 2035 O O . MET B 1 119 ? -9.414 -10.047 6.082 1 96.44 119 MET B O 1
ATOM 2039 N N . MET B 1 120 ? -10.898 -10.328 7.719 1 95.88 120 MET B N 1
ATOM 2040 C CA . MET B 1 120 ? -11.07 -11.742 7.41 1 95.88 120 MET B CA 1
ATOM 2041 C C . MET B 1 120 ? -12.094 -11.93 6.297 1 95.88 120 MET B C 1
ATOM 2043 O O . MET B 1 120 ? -13.227 -11.461 6.406 1 95.88 120 MET B O 1
ATOM 2047 N N . ILE B 1 121 ? -11.648 -12.648 5.273 1 96.38 121 ILE B N 1
ATOM 2048 C CA . ILE B 1 121 ? -12.617 -13.102 4.281 1 96.38 121 ILE B CA 1
ATOM 2049 C C . ILE B 1 121 ? -13.406 -14.289 4.84 1 96.38 121 ILE B C 1
ATOM 2051 O O . ILE B 1 121 ? -12.82 -15.305 5.223 1 96.38 121 ILE B O 1
ATOM 2055 N N . PRO B 1 122 ? -14.719 -14.133 4.867 1 96.88 122 PRO B N 1
ATOM 2056 C CA . PRO B 1 122 ? -15.492 -15.25 5.434 1 96.88 122 PRO B CA 1
ATOM 2057 C C . PRO B 1 122 ? -15.258 -16.562 4.691 1 96.88 122 PRO B C 1
ATOM 2059 O O . PRO B 1 122 ? -15.172 -16.578 3.461 1 96.88 122 PRO B O 1
ATOM 2062 N N . GLN B 1 123 ? -15.211 -17.641 5.473 1 96.12 123 GLN B N 1
ATOM 2063 C CA . GLN B 1 123 ? -15.078 -18.969 4.883 1 96.12 123 GLN B CA 1
ATOM 2064 C C . GLN B 1 123 ? -16.297 -19.312 4.035 1 96.12 123 GLN B C 1
ATOM 2066 O O . GLN B 1 123 ? -16.203 -20.062 3.061 1 96.12 123 GLN B O 1
ATOM 2071 N N . THR B 1 124 ? -17.406 -18.734 4.324 1 95.5 124 THR B N 1
ATOM 2072 C CA . THR B 1 124 ? -18.688 -19.062 3.703 1 95.5 124 THR B CA 1
ATOM 2073 C C . THR B 1 124 ? -18.906 -18.219 2.449 1 95.5 124 THR B C 1
ATOM 2075 O O . THR B 1 124 ? -19.891 -18.406 1.74 1 95.5 124 THR B O 1
ATOM 2078 N N . ALA B 1 125 ? -18.016 -17.25 2.223 1 95.19 125 ALA B N 1
ATOM 2079 C CA . ALA B 1 125 ? -18.188 -16.422 1.037 1 95.19 125 ALA B CA 1
ATOM 2080 C C . ALA B 1 125 ? -18.141 -17.266 -0.236 1 95.19 125 ALA B C 1
ATOM 2082 O O . ALA B 1 125 ? -17.344 -18.188 -0.349 1 95.19 125 ALA B O 1
ATOM 2083 N N . SER B 1 126 ? -19.047 -16.969 -1.169 1 94.12 126 SER B N 1
ATOM 2084 C CA . SER B 1 126 ? -19.016 -17.656 -2.455 1 94.12 126 SER B CA 1
ATOM 2085 C C . SER B 1 126 ? -17.812 -17.219 -3.287 1 94.12 126 SER B C 1
ATOM 2087 O O . SER B 1 126 ? -17.344 -16.094 -3.172 1 94.12 126 SER B O 1
ATOM 2089 N N . LYS B 1 127 ? -17.391 -18.141 -4.07 1 94.62 127 LYS B N 1
ATOM 2090 C CA . LYS B 1 127 ? -16.344 -17.781 -5.023 1 94.62 127 LYS B CA 1
ATOM 2091 C C . LYS B 1 127 ? -16.875 -16.828 -6.09 1 94.62 127 LYS B C 1
ATOM 2093 O O . LYS B 1 127 ? -18.047 -16.875 -6.445 1 94.62 127 LYS B O 1
ATOM 2098 N N . GLY B 1 128 ? -15.992 -15.922 -6.523 1 94.81 128 GLY B N 1
ATOM 2099 C CA . GLY B 1 128 ? -16.406 -15.016 -7.578 1 94.81 128 GLY B CA 1
ATOM 2100 C C . GLY B 1 128 ? -15.891 -13.602 -7.391 1 94.81 128 GLY B C 1
ATOM 2101 O O . GLY B 1 128 ? -14.891 -13.391 -6.699 1 94.81 128 GLY B O 1
ATOM 2102 N N . LYS B 1 129 ? -16.547 -12.727 -8.117 1 95.38 129 LYS B N 1
ATOM 2103 C CA . LYS B 1 129 ? -16.094 -11.344 -8.164 1 95.38 129 LYS B CA 1
ATOM 2104 C C . LYS B 1 129 ? -16.594 -10.555 -6.961 1 95.38 129 LYS B C 1
ATOM 2106 O O . LYS B 1 129 ? -17.797 -10.578 -6.652 1 95.38 129 LYS B O 1
ATOM 2111 N N . TYR B 1 130 ? -15.664 -9.867 -6.309 1 96.81 130 TYR B N 1
ATOM 2112 C CA . TYR B 1 130 ? -15.938 -8.977 -5.188 1 96.81 130 TYR B CA 1
ATOM 2113 C C . TYR B 1 130 ? -15.195 -7.652 -5.348 1 96.81 130 TYR B C 1
ATOM 2115 O O . TYR B 1 130 ? -14.438 -7.473 -6.301 1 96.81 130 TYR B O 1
ATOM 2123 N N . MET B 1 131 ? -15.477 -6.77 -4.504 1 97.44 131 MET B N 1
ATOM 2124 C CA . MET B 1 131 ? -14.656 -5.578 -4.285 1 97.44 131 MET B CA 1
ATOM 2125 C C . MET B 1 131 ? -14.383 -5.371 -2.799 1 97.44 131 MET B C 1
ATOM 2127 O O . MET B 1 131 ? -15.195 -5.762 -1.954 1 97.44 131 MET B O 1
ATOM 2131 N N . ILE B 1 132 ? -13.258 -4.852 -2.508 1 97.62 132 ILE B N 1
ATOM 2132 C CA . ILE B 1 132 ? -13.023 -4.223 -1.212 1 97.62 132 ILE B CA 1
ATOM 2133 C C . ILE B 1 132 ? -13.25 -2.719 -1.316 1 97.62 132 ILE B C 1
ATOM 2135 O O . ILE B 1 132 ? -12.578 -2.033 -2.092 1 97.62 132 ILE B O 1
ATOM 2139 N N . GLN B 1 133 ? -14.258 -2.303 -0.622 1 97.88 133 GLN B N 1
ATOM 2140 C CA . GLN B 1 133 ? -14.57 -0.882 -0.506 1 97.88 133 GLN B CA 1
ATOM 2141 C C . GLN B 1 133 ? -14.016 -0.3 0.79 1 97.88 133 GLN B C 1
ATOM 2143 O O . GLN B 1 133 ? -14.156 -0.901 1.857 1 97.88 133 GLN B O 1
ATOM 2148 N N . VAL B 1 134 ? -13.391 0.826 0.681 1 98.44 134 VAL B N 1
ATOM 2149 C CA . VAL B 1 134 ? -13.008 1.573 1.876 1 98.44 134 VAL B CA 1
ATOM 2150 C C . VAL B 1 134 ? -13.742 2.912 1.902 1 98.44 134 VAL B C 1
ATOM 2152 O O . VAL B 1 134 ? -13.82 3.607 0.886 1 98.44 134 VAL B O 1
ATOM 2155 N N . VAL B 1 135 ? -14.289 3.215 3.02 1 97.81 135 VAL B N 1
ATOM 2156 C CA . VAL B 1 135 ? -15.039 4.445 3.225 1 97.81 135 VAL B CA 1
ATOM 2157 C C . VAL B 1 135 ? -14.414 5.258 4.355 1 97.81 135 VAL B C 1
ATOM 2159 O O . VAL B 1 135 ? -14.211 4.742 5.457 1 97.81 135 VAL B O 1
ATOM 2162 N N . TYR B 1 136 ? -14.078 6.418 4.051 1 98.12 136 TYR B N 1
ATOM 2163 C CA . TYR B 1 136 ? -13.75 7.367 5.105 1 98.12 136 TYR B CA 1
ATOM 2164 C C . TYR B 1 136 ? -14.992 8.133 5.555 1 98.12 136 TYR B C 1
ATOM 2166 O O . TYR B 1 136 ? -15.492 9 4.836 1 98.12 136 TYR B O 1
ATOM 2174 N N . ASN B 1 137 ? -15.484 7.797 6.672 1 97.5 137 ASN B N 1
ATOM 2175 C CA . ASN B 1 137 ? -16.516 8.586 7.336 1 97.5 137 ASN B CA 1
ATOM 2176 C C . ASN B 1 137 ? -15.914 9.758 8.109 1 97.5 137 ASN B C 1
ATOM 2178 O O . ASN B 1 137 ? -15.289 9.555 9.148 1 97.5 137 ASN B O 1
ATOM 2182 N N . THR B 1 138 ? -16.156 10.953 7.668 1 96 138 THR B N 1
ATOM 2183 C CA . THR B 1 138 ? -15.453 12.094 8.242 1 96 138 THR B CA 1
ATOM 2184 C C . THR B 1 138 ? -16.094 12.508 9.562 1 96 138 THR B C 1
ATOM 2186 O O . THR B 1 138 ? -15.406 13.039 10.445 1 96 138 THR B O 1
ATOM 2189 N N . MET B 1 139 ? -17.359 12.359 9.711 1 94.62 139 MET B N 1
ATOM 2190 C CA . MET B 1 139 ? -18.141 12.719 10.898 1 94.62 139 MET B CA 1
ATOM 2191 C C . MET B 1 139 ? -18 14.203 11.211 1 94.62 139 MET B C 1
ATOM 2193 O O . MET B 1 139 ? -17.766 14.578 12.359 1 94.62 139 MET B O 1
ATOM 2197 N N . ASN B 1 140 ? -18 15.016 10.203 1 89.94 140 ASN B N 1
ATOM 2198 C CA . ASN B 1 140 ? -17.891 16.469 10.305 1 89.94 140 ASN B CA 1
ATOM 2199 C C . ASN B 1 140 ? -19.172 17.156 9.828 1 89.94 140 ASN B C 1
ATOM 2201 O O . ASN B 1 140 ? -19.172 17.828 8.789 1 89.94 140 ASN B O 1
ATOM 2205 N N . PRO B 1 141 ? -20.156 17.047 10.695 1 82.5 141 PRO B N 1
ATOM 2206 C CA . PRO B 1 141 ? -21.391 17.703 10.258 1 82.5 141 PRO B CA 1
ATOM 2207 C C . PRO B 1 141 ? -21.266 19.219 10.18 1 82.5 141 PRO B C 1
ATOM 2209 O O . PRO B 1 141 ? -20.531 19.828 10.969 1 82.5 141 PRO B O 1
ATOM 2212 N N . ASP B 1 142 ? -21.812 19.828 9.141 1 81.31 142 ASP B N 1
ATOM 2213 C CA . ASP B 1 142 ? -22.016 21.266 9.008 1 81.31 142 ASP B CA 1
ATOM 2214 C C . ASP B 1 142 ? -20.703 21.969 8.648 1 81.31 142 ASP B C 1
ATOM 2216 O O . ASP B 1 142 ? -20.531 23.141 8.969 1 81.31 142 ASP B O 1
ATOM 2220 N N . THR B 1 143 ? -19.75 21.266 8.148 1 84.12 143 THR B N 1
ATOM 2221 C CA . THR B 1 143 ? -18.469 21.891 7.77 1 84.12 143 THR B CA 1
ATOM 2222 C C . THR B 1 143 ? -18.375 22.047 6.254 1 84.12 143 THR B C 1
ATOM 2224 O O . THR B 1 143 ? -17.453 22.688 5.746 1 84.12 143 THR B O 1
ATOM 2227 N N . GLY B 1 144 ? -19.328 21.484 5.547 1 87.25 144 GLY B N 1
ATOM 2228 C CA . GLY B 1 144 ? -19.234 21.5 4.094 1 87.25 144 GLY B CA 1
ATOM 2229 C C . GLY B 1 144 ? -18.391 20.375 3.535 1 87.25 144 GLY B C 1
ATOM 2230 O O . GLY B 1 144 ? -18.359 20.156 2.322 1 87.25 144 GLY B O 1
ATOM 2231 N N . VAL B 1 145 ? -17.672 19.734 4.402 1 87.06 145 VAL B N 1
ATOM 2232 C CA . VAL B 1 145 ? -16.906 18.562 3.99 1 87.06 145 VAL B CA 1
ATOM 2233 C C . VAL B 1 145 ? -17.844 17.406 3.656 1 87.06 145 VAL B C 1
ATOM 2235 O O . VAL B 1 145 ? -18.797 17.141 4.395 1 87.06 145 VAL B O 1
ATOM 2238 N N . PRO B 1 146 ? -17.562 16.859 2.459 1 92.31 146 PRO B N 1
ATOM 2239 C CA . PRO B 1 146 ? -18.375 15.672 2.195 1 92.31 146 PRO B CA 1
ATOM 2240 C C . PRO B 1 146 ? -18.328 14.672 3.346 1 92.31 146 PRO B C 1
ATOM 2242 O O . PRO B 1 146 ? -17.281 14.477 3.967 1 92.31 146 PRO B O 1
ATOM 2245 N N . PRO B 1 147 ? -19.438 14.047 3.586 1 94.62 147 PRO B N 1
ATOM 2246 C CA . PRO B 1 147 ? -19.5 13.156 4.746 1 94.62 147 PRO B CA 1
ATOM 2247 C C . PRO B 1 147 ? -18.703 11.867 4.547 1 94.62 147 PRO B C 1
ATOM 2249 O O . PRO B 1 147 ? -18.328 11.219 5.527 1 94.62 147 PRO B O 1
ATOM 2252 N N . GLN B 1 148 ? -18.516 11.547 3.207 1 96.56 148 GLN B N 1
ATOM 2253 C CA . GLN B 1 148 ? -17.844 10.281 2.932 1 96.56 148 GLN B CA 1
ATOM 2254 C C . GLN B 1 148 ? -16.953 10.398 1.699 1 96.56 148 GLN B C 1
ATOM 2256 O O . GLN B 1 148 ? -17.281 11.102 0.746 1 96.56 148 GLN B O 1
ATOM 2261 N N . PHE B 1 149 ? -15.914 9.68 1.718 1 97.25 149 PHE B N 1
ATOM 2262 C CA . PHE B 1 149 ? -15.031 9.438 0.576 1 97.25 149 PHE B CA 1
ATOM 2263 C C . PHE B 1 149 ? -14.852 7.945 0.335 1 97.25 149 PHE B C 1
ATOM 2265 O O . PHE B 1 149 ? -14.844 7.156 1.281 1 97.25 149 PHE B O 1
ATOM 2272 N N . TYR B 1 150 ? -14.664 7.586 -0.955 1 97 150 TYR B N 1
ATOM 2273 C CA . TYR B 1 150 ? -14.703 6.172 -1.303 1 97 150 TYR B CA 1
ATOM 2274 C C . TYR B 1 150 ? -13.484 5.777 -2.127 1 97 150 TYR B C 1
ATOM 2276 O O . TYR B 1 150 ? -13.039 6.535 -2.99 1 97 150 TYR B O 1
ATOM 2284 N N . GLN B 1 151 ? -13 4.598 -1.893 1 97.44 151 GLN B N 1
ATOM 2285 C CA . GLN B 1 151 ? -12.078 3.871 -2.758 1 97.44 151 GLN B CA 1
ATOM 2286 C C . GLN B 1 151 ? -12.469 2.4 -2.867 1 97.44 151 GLN B C 1
ATOM 2288 O O . GLN B 1 151 ? -13.016 1.825 -1.925 1 97.44 151 GLN B O 1
ATOM 2293 N N . CYS B 1 152 ? -12.109 1.821 -4.012 1 97.06 152 CYS B N 1
ATOM 2294 C CA . CYS B 1 152 ? -12.352 0.394 -4.195 1 97.06 152 CYS B CA 1
ATOM 2295 C C . CYS B 1 152 ? -11.156 -0.278 -4.859 1 97.06 152 CYS B C 1
ATOM 2297 O O . CYS B 1 152 ? -10.375 0.379 -5.547 1 97.06 152 CYS B O 1
ATOM 2299 N N . THR B 1 153 ? -11.047 -1.508 -4.648 1 97.25 153 THR B N 1
ATOM 2300 C CA . THR B 1 153 ? -10.211 -2.418 -5.422 1 97.25 153 THR B CA 1
ATOM 2301 C C . THR B 1 153 ? -10.992 -3.67 -5.812 1 97.25 153 THR B C 1
ATOM 2303 O O . THR B 1 153 ? -11.922 -4.07 -5.109 1 97.25 153 THR B O 1
ATOM 2306 N N . ASP B 1 154 ? -10.617 -4.266 -6.898 1 96.44 154 ASP B N 1
ATOM 2307 C CA . ASP B 1 154 ? -11.297 -5.461 -7.395 1 96.44 154 ASP B CA 1
ATOM 2308 C C . ASP B 1 154 ? -10.641 -6.73 -6.855 1 96.44 154 ASP B C 1
ATOM 2310 O O . ASP B 1 154 ? -9.414 -6.844 -6.844 1 96.44 154 ASP B O 1
ATOM 2314 N N . VAL B 1 155 ? -11.508 -7.609 -6.461 1 96.06 155 VAL B N 1
ATOM 2315 C CA . VAL B 1 155 ? -11.039 -8.844 -5.828 1 96.06 155 VAL B CA 1
ATOM 2316 C C . VAL B 1 155 ? -11.75 -10.039 -6.449 1 96.06 155 VAL B C 1
ATOM 2318 O O . VAL B 1 155 ? -12.93 -9.961 -6.793 1 96.06 155 VAL B O 1
ATOM 2321 N N . MET B 1 156 ? -11.016 -11.062 -6.566 1 94.88 156 MET B N 1
ATOM 2322 C CA . MET B 1 156 ? -11.578 -12.359 -6.938 1 94.88 156 MET B CA 1
ATOM 2323 C C . MET B 1 156 ? -11.367 -13.383 -5.828 1 94.88 156 MET B C 1
ATOM 2325 O O . MET B 1 156 ? -10.234 -13.625 -5.406 1 94.88 156 MET B O 1
ATOM 2329 N N . LEU B 1 157 ? -12.422 -13.93 -5.352 1 94.62 157 LEU B N 1
ATOM 2330 C CA . LEU B 1 157 ? -12.32 -14.992 -4.348 1 94.62 157 LEU B CA 1
ATOM 2331 C C . LEU B 1 157 ? -12.289 -16.359 -5.008 1 94.62 157 LEU B C 1
ATOM 2333 O O . LEU B 1 157 ? -13.094 -16.641 -5.902 1 94.62 157 LEU B O 1
ATOM 2337 N N . HIS B 1 158 ? -11.328 -17.188 -4.543 1 89.69 158 HIS B N 1
ATOM 2338 C CA . HIS B 1 158 ? -11.211 -18.516 -5.109 1 89.69 158 HIS B CA 1
ATOM 2339 C C . HIS B 1 158 ? -11.188 -19.578 -4.012 1 89.69 158 HIS B C 1
ATOM 2341 O O . HIS B 1 158 ? -10.875 -19.281 -2.857 1 89.69 158 HIS B O 1
#

Secondary structure (DSSP, 8-state):
------------------EEEEEETTPSS--TTTTSTT-GGG---STTTTTPPP-S-PEEE-TT-EEEEEEEEEE----SSS--EEEEEEEETT-SSEEEEEEEE---PPTTEEEEEEEEPPTTPPSEEEEEEEEEE---TTSS--SEEEEEEEEEE-/------------------EEEEEETTPSS--TTTTSTT-GGG---STTTTTPPP-S-PEEE-TT-EEEEEEEEEE----SSS--EEEEEEEETT-SSEEEEEEEE---PPTTEEEEEEEEPPTTPPSEEEEEEEEEE---TTSS--SEEEEEEEEEE-

Organism: Mytilus galloprovincialis (NCBI:txid29158)

Sequence (316 aa):
MNFLQFVVVGSLVAACSAHLCLLSPPQRGTMMGINKAGANDCGLTASPCGGRMAGMNPTYFKTGENVTVVIQKNLDHYSKPTPGNFKVNLMMDNASTATATATIMDMGEPSLSIYSTSMMIPQTASKGKYMIQVVYNTMNPDTGVPPQFYQCTDVMLHMNFLQFVVVGSLVAACSAHLCLLSPPQRGTMMGINKAGANDCGLTASPCGGRMAGMNPTYFKTGENVTVVIQKNLDHYSKPTPGNFKVNLMMDNASTATATATIMDMGEPSLSIYSTSMMIPQTASKGKYMIQVVYNTMNPDTGVPPQFYQCTDVMLH

Foldseek 3Di:
DPPPPPDPPPPPLPLLAFFKAWVVVHWADDCPPLQAQPDPCRRAQDPPASPGDADDDAAEDEAFDKGKTKMFRQADLADPVFWKKKKKFKFAPPDDDGPWIDIGTDPRDHHGDMDMDITHHHNPDDWAKIKIKMKIQSRDPPSSHRRITITIGIYTYD/DDPPDPDPPPPPLPQLAFFKAWVVVHWADDCPPLQAQPDPCRRAQDPPASPGDADDDAAEDEAFDKGKTKMFRQTDLADPVFWKKKKKFKFAPPDDDGPWIDIGTDPPDHHGDMDMDITHHHNPDDWFKIKIKMKIQSRDPPSSHRRITITIGIYTYD

Nearest PDB structures (foldseek):
  8xgl-assembly1_A  TM=6.638E-01  e=4.209E-04  Pyricularia oryzae
  1ft0-assembly3_B  TM=5.596E-01  e=8.378E-03  Homo sapiens
  1qvy-assembly3_C  TM=4.959E-01  e=2.561E-03  Homo sapiens
  7q60-assembly1_A  TM=6.575E-01  e=4.554E-02  Homo sapiens
  2jhv-assembly3_C  TM=5.346E-01  e=8.864E-03  Homo sapiens